Protein AF-A0AAW4BGB1-F1 (afdb_monomer)

Foldseek 3Di:
DDPLVVCCVVPNKAWLVVQLVCSCVVVVDDSVVSNVDSVVDDDQKDWQPLDAAPPRITTIGGVVCVLPPRSVVRVLVSCVVRVHLLNQLVVQQVVLPAWAQPLVSQARSPWFCDDPPTAHSVNSLVSCVVRQQWDWDQDPPRGITIHGNNCVVPVVRVVVNNVVVVVQVVVLVVVLVVCLVVQQFDNVFKDASPDPDFADDDRHGARIKHWHPPPVQWDWDPDPPTDIRTHMDGDHTD

Radius of gyration: 23.33 Å; Cα contacts (8 Å, |Δi|>4): 378; chains: 1; bounding box: 67×35×64 Å

Mean predicted aligned error: 5.01 Å

pLDDT: mean 92.91, std 6.26, range [55.84, 97.69]

Secondary structure (DSSP, 8-state):
--HHHHHHHHH-SEEHHHHHHHHHHHH---HHHHHHHHHH--TTEEE--S---GGG--EEEEGGGTTSHHHHHHHHHHHHHTT-HHHHHHHHHHHHTSPEEHHHHHHHT---TT-TTS--HHHHHHHHHHTTSEEEEEETTTEEEEEEGGGTT-THHHHHHHHHHHHHHHHHHHHHHHHHHTTSS-TTT-EETTSSS--EETTEE-SEEEEE--BTTBEEPPSSS--EE-EEEEE---

Structure (mmCIF, N/CA/C/O backbone):
data_AF-A0AAW4BGB1-F1
#
_entry.id   AF-A0AAW4BGB1-F1
#
loop_
_atom_site.group_PDB
_atom_site.id
_atom_site.type_symbol
_atom_site.label_atom_id
_atom_site.label_alt_id
_atom_site.label_comp_id
_atom_site.label_asym_id
_atom_site.label_entity_id
_atom_site.label_seq_id
_atom_site.pdbx_PDB_ins_code
_atom_site.Cartn_x
_atom_site.Cartn_y
_atom_site.Cartn_z
_atom_site.occupancy
_atom_site.B_iso_or_equiv
_atom_site.auth_seq_id
_atom_site.auth_comp_id
_atom_site.auth_asym_id
_atom_site.auth_atom_id
_atom_site.pdbx_PDB_model_num
ATOM 1 N N . MET A 1 1 ? -26.673 -1.156 28.514 1.00 67.25 1 MET A N 1
ATOM 2 C CA . MET A 1 1 ? -25.916 -0.690 27.329 1.00 67.25 1 MET A CA 1
ATOM 3 C C . MET A 1 1 ? -24.905 0.369 27.761 1.00 67.25 1 MET A C 1
ATOM 5 O O . MET A 1 1 ? -25.318 1.386 28.311 1.00 67.25 1 MET A O 1
ATOM 9 N N . ASN A 1 2 ? -23.604 0.111 27.590 1.00 89.06 2 ASN A N 1
ATOM 10 C CA . ASN A 1 2 ? -22.519 1.032 27.978 1.00 89.06 2 ASN A CA 1
ATOM 11 C C . ASN A 1 2 ? -22.449 2.240 27.008 1.00 89.06 2 ASN A C 1
ATOM 13 O O . ASN A 1 2 ? -22.834 2.116 25.847 1.00 89.06 2 ASN A O 1
ATOM 17 N N . ASN A 1 3 ? -21.934 3.391 27.451 1.00 92.50 3 ASN A N 1
ATOM 18 C CA . ASN A 1 3 ? -21.731 4.603 26.643 1.00 92.50 3 ASN A CA 1
ATOM 19 C C . ASN A 1 3 ? -20.879 4.350 25.388 1.00 92.50 3 ASN A C 1
ATOM 21 O O . ASN A 1 3 ? -21.180 4.888 24.326 1.00 92.50 3 ASN A O 1
ATOM 25 N N . VAL A 1 4 ? -19.862 3.487 25.493 1.00 94.06 4 VAL A N 1
ATOM 26 C CA . VAL A 1 4 ? -19.039 3.048 24.350 1.00 94.06 4 VAL A CA 1
ATOM 27 C C . VAL A 1 4 ? -19.891 2.354 23.287 1.00 94.06 4 VAL A C 1
ATOM 29 O O . VAL A 1 4 ? -19.811 2.684 22.107 1.00 94.06 4 VAL A O 1
ATOM 32 N N . GLU A 1 5 ? -20.739 1.418 23.712 1.00 94.94 5 GLU A N 1
ATOM 33 C CA . GLU A 1 5 ? -21.606 0.664 22.808 1.00 94.94 5 GLU A CA 1
ATOM 34 C C . GLU A 1 5 ? -22.649 1.574 22.146 1.00 94.94 5 GLU A C 1
ATOM 36 O O . GLU A 1 5 ? -22.910 1.428 20.956 1.00 94.94 5 GLU A O 1
ATOM 41 N N . LYS A 1 6 ? -23.199 2.549 22.889 1.00 94.38 6 LYS A N 1
ATOM 42 C CA . LYS A 1 6 ? -24.118 3.567 22.350 1.0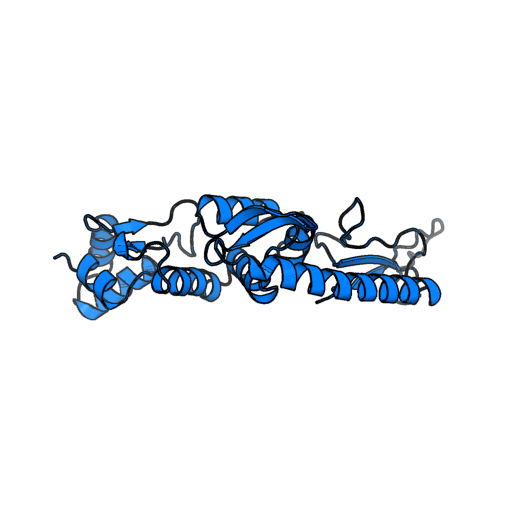0 94.38 6 LYS A CA 1
ATOM 43 C C . LYS A 1 6 ? -23.489 4.325 21.180 1.00 94.38 6 LYS A C 1
ATOM 45 O O . LYS A 1 6 ? -24.074 4.356 20.105 1.00 94.38 6 LYS A O 1
ATOM 50 N N . ILE A 1 7 ? -22.288 4.878 21.368 1.00 95.44 7 ILE A N 1
ATOM 51 C CA . ILE A 1 7 ? -21.611 5.651 20.314 1.00 95.44 7 ILE A CA 1
ATOM 52 C C . ILE A 1 7 ? -21.277 4.773 19.108 1.00 95.44 7 ILE A C 1
ATOM 54 O O . ILE A 1 7 ? -21.521 5.183 17.980 1.00 95.44 7 ILE A O 1
ATOM 58 N N . LEU A 1 8 ? -20.757 3.560 19.318 1.00 95.62 8 LEU A N 1
ATOM 59 C CA . LEU A 1 8 ? -20.437 2.673 18.195 1.00 95.62 8 LEU A CA 1
ATOM 60 C C . LEU A 1 8 ? -21.688 2.238 17.418 1.00 95.62 8 LEU A C 1
ATOM 62 O O . LEU A 1 8 ? -21.631 2.123 16.200 1.00 95.62 8 LEU A O 1
ATOM 66 N N . ARG A 1 9 ? -22.831 2.031 18.087 1.00 94.88 9 ARG A N 1
ATOM 67 C CA . ARG A 1 9 ? -24.096 1.706 17.405 1.00 94.88 9 ARG A CA 1
ATOM 68 C C . ARG A 1 9 ? -24.644 2.872 16.584 1.00 94.88 9 ARG A C 1
ATOM 70 O O . ARG A 1 9 ? -25.244 2.614 15.548 1.00 94.88 9 ARG A O 1
ATOM 77 N N . GLU A 1 10 ? -24.474 4.103 17.055 1.00 94.31 10 GLU A N 1
ATOM 78 C CA . GLU A 1 10 ? -25.011 5.301 16.401 1.00 94.31 10 GLU A CA 1
ATOM 79 C C . GLU A 1 10 ? -24.097 5.848 15.300 1.00 94.31 10 GLU A C 1
ATOM 81 O O . GLU A 1 10 ? -24.577 6.263 14.251 1.00 94.31 10 GLU A O 1
ATOM 86 N N . ASN A 1 11 ? -22.782 5.865 15.529 1.00 94.44 11 ASN A N 1
ATOM 87 C CA . ASN A 1 11 ? -21.819 6.496 14.625 1.00 94.44 11 ASN A CA 1
ATOM 88 C C . ASN A 1 11 ? -20.958 5.500 13.835 1.00 94.44 11 ASN A C 1
ATOM 90 O O . ASN A 1 11 ? -20.191 5.927 12.973 1.00 94.44 11 ASN A O 1
ATOM 94 N N . GLY A 1 12 ? -21.043 4.207 14.147 1.00 95.75 12 GLY A N 1
ATOM 95 C CA . GLY A 1 12 ? -20.283 3.156 13.483 1.00 95.75 12 GLY A CA 1
ATOM 96 C C . GLY A 1 12 ? -18.806 3.061 13.901 1.00 95.75 12 GLY A C 1
ATOM 97 O O . GLY A 1 12 ? -18.371 3.677 14.886 1.00 95.75 12 GLY A O 1
ATOM 98 N N . PRO A 1 13 ? -18.027 2.253 13.158 1.00 97.38 13 PRO A N 1
ATOM 99 C CA . PRO A 1 13 ? -16.597 2.061 13.382 1.00 97.38 13 PRO A CA 1
ATOM 100 C C . PRO A 1 13 ? -15.797 3.366 13.310 1.00 97.38 13 PRO A C 1
ATOM 102 O O . PRO A 1 13 ? -16.116 4.262 12.533 1.00 97.38 13 PRO A O 1
ATOM 105 N N . CYS A 1 14 ? -14.743 3.486 14.116 1.00 96.94 14 CYS A N 1
ATOM 106 C CA . CYS A 1 14 ? -13.882 4.673 14.136 1.00 96.94 14 CYS A CA 1
ATOM 107 C C . CYS A 1 14 ? -12.548 4.405 14.847 1.00 96.94 14 CYS A C 1
ATOM 109 O O . CYS A 1 14 ? -12.325 3.335 15.421 1.00 96.94 14 CYS A O 1
ATOM 111 N N . LEU A 1 15 ? -11.644 5.389 14.847 1.00 96.56 15 LEU A N 1
ATOM 112 C CA . LEU A 1 15 ? -10.445 5.328 15.676 1.00 96.56 15 LEU A CA 1
ATOM 113 C C . LEU A 1 15 ? -10.784 5.532 17.156 1.00 96.56 15 LEU A C 1
ATOM 115 O O . LEU A 1 15 ? -11.652 6.318 17.538 1.00 96.56 15 LEU A O 1
ATOM 119 N N . SER A 1 16 ? -10.007 4.888 18.022 1.00 95.50 16 SER A N 1
ATOM 120 C CA . SER A 1 16 ? -10.107 5.023 19.475 1.00 95.50 16 SER A CA 1
ATOM 121 C C . SER A 1 16 ? -9.965 6.472 19.949 1.00 95.50 16 SER A C 1
ATOM 123 O O . SER A 1 16 ? -10.539 6.849 20.968 1.00 95.50 16 SER A O 1
ATOM 125 N N . SER A 1 17 ? -9.188 7.291 19.234 1.00 94.44 17 SER A N 1
ATOM 126 C CA . SER A 1 17 ? -9.057 8.729 19.486 1.00 94.44 17 SER A CA 1
ATOM 127 C C . SER A 1 17 ? -10.372 9.472 19.292 1.00 94.44 17 SER A C 1
ATOM 129 O O . SER A 1 17 ? -10.701 10.321 20.116 1.00 94.44 17 SER A O 1
ATOM 131 N N . ASP A 1 18 ? -11.133 9.137 18.255 1.00 95.50 18 ASP A N 1
ATOM 132 C CA . ASP A 1 18 ? -12.381 9.829 17.932 1.00 95.50 18 ASP A CA 1
ATOM 133 C C . ASP A 1 18 ? -13.528 9.316 18.792 1.00 95.50 18 ASP A C 1
ATOM 135 O O . ASP A 1 18 ? -14.334 10.108 19.271 1.00 95.50 18 ASP A O 1
ATOM 139 N N . LEU A 1 19 ? -13.523 8.025 19.130 1.00 95.94 19 LEU A N 1
ATOM 140 C CA . LEU A 1 19 ? -14.418 7.477 20.147 1.00 95.94 19 LEU A CA 1
ATOM 141 C C . LEU A 1 19 ? -14.235 8.178 21.505 1.00 95.94 19 LEU A C 1
ATOM 143 O O . LEU A 1 19 ? -15.218 8.512 22.161 1.00 95.94 19 LEU A O 1
ATOM 147 N N . ASN A 1 20 ? -12.989 8.454 21.913 1.00 95.81 20 ASN A N 1
ATOM 148 C CA . ASN A 1 20 ? -12.716 9.218 23.134 1.00 95.81 20 ASN A CA 1
ATOM 149 C C . ASN A 1 20 ? -13.285 10.642 23.063 1.00 95.81 20 ASN A C 1
ATOM 151 O O . ASN A 1 20 ? -13.903 11.077 24.031 1.00 95.81 20 ASN A O 1
ATOM 155 N N . LYS A 1 21 ? -13.091 11.357 21.944 1.00 95.56 21 LYS A N 1
ATOM 156 C CA . LYS A 1 21 ? -13.638 12.714 21.755 1.00 95.56 21 LYS A CA 1
ATOM 157 C C . LYS A 1 21 ? -15.164 12.707 21.850 1.00 95.56 21 LYS A C 1
ATOM 159 O O . LYS A 1 21 ? -15.720 13.417 22.681 1.00 95.56 21 LYS A O 1
ATOM 164 N N . ARG A 1 22 ? -15.820 11.800 21.118 1.00 96.50 22 ARG A N 1
ATOM 165 C CA . ARG A 1 22 ? -17.285 11.652 21.115 1.00 96.50 22 ARG A CA 1
ATOM 166 C C . ARG A 1 22 ? -17.845 11.320 22.501 1.00 96.50 22 ARG A C 1
ATOM 168 O O . ARG A 1 22 ? -18.918 11.795 22.855 1.00 96.50 22 ARG A O 1
ATOM 175 N N . LEU A 1 23 ? -17.133 10.528 23.310 1.00 95.81 23 LEU A N 1
ATOM 176 C CA . LEU A 1 23 ? -17.536 10.245 24.694 1.00 95.81 23 LEU A CA 1
ATOM 177 C C . LEU A 1 23 ? -17.505 11.495 25.581 1.00 95.81 23 LEU A C 1
ATOM 179 O O . LEU A 1 23 ? -18.424 11.695 26.374 1.00 95.81 23 LEU A O 1
ATOM 183 N N . VAL A 1 24 ? -16.456 12.312 25.459 1.00 97.00 24 VAL A N 1
ATOM 184 C CA . VAL A 1 24 ? -16.316 13.567 26.212 1.00 97.00 24 VAL A CA 1
ATOM 185 C C . VAL A 1 24 ? -17.402 14.555 25.790 1.00 97.00 24 VAL A C 1
ATOM 187 O O . VAL A 1 24 ? -18.107 15.077 26.646 1.00 97.00 24 VAL A O 1
ATOM 190 N N . GLU A 1 25 ? -17.585 14.749 24.485 1.00 96.12 25 GLU A N 1
ATOM 191 C CA . GLU A 1 25 ? -18.562 15.686 23.918 1.00 96.12 25 GLU A CA 1
ATOM 192 C C . GLU A 1 25 ? -20.005 15.298 24.261 1.00 96.12 25 GLU A C 1
ATOM 194 O O . GLU A 1 25 ? -20.793 16.147 24.667 1.00 96.12 25 GLU A O 1
ATOM 199 N N . LYS A 1 26 ? -20.355 14.010 24.146 1.00 95.38 26 LYS A N 1
ATOM 200 C CA . LYS A 1 26 ? -21.740 13.552 24.317 1.00 95.38 26 LYS A CA 1
ATOM 201 C C . LYS A 1 26 ? -22.156 13.359 25.775 1.00 95.38 26 LYS A C 1
ATOM 203 O O . LYS A 1 26 ? -23.325 13.540 26.102 1.00 95.38 26 LYS A O 1
ATOM 208 N N . PHE A 1 27 ? -21.236 12.939 26.644 1.00 93.75 27 PHE A N 1
ATOM 209 C CA . PHE A 1 27 ? -21.555 12.587 28.035 1.00 93.75 27 PHE A CA 1
ATOM 210 C C . PHE A 1 27 ? -20.910 13.512 29.073 1.00 93.75 27 PHE A C 1
ATOM 212 O O . PHE A 1 27 ? -21.085 13.275 30.267 1.00 93.75 27 PHE A O 1
ATOM 219 N N . GLY A 1 28 ? -20.141 14.524 28.655 1.00 93.38 28 GLY A N 1
ATOM 220 C CA . GLY A 1 28 ? -19.501 15.489 29.557 1.00 93.38 28 GLY A CA 1
ATOM 221 C C . GLY A 1 28 ? -18.476 14.873 30.516 1.00 93.38 28 GLY A C 1
ATOM 222 O O . GLY A 1 28 ? -18.171 15.450 31.556 1.00 93.38 28 GLY A O 1
ATOM 223 N N . ILE A 1 29 ? -17.964 13.674 30.216 1.00 94.75 29 ILE A N 1
ATOM 224 C CA . ILE A 1 29 ? -17.013 12.973 31.087 1.00 94.75 29 ILE A CA 1
ATOM 225 C C . ILE A 1 29 ? -15.579 13.456 30.862 1.00 94.75 29 ILE A C 1
ATOM 227 O O . ILE A 1 29 ? -15.222 13.907 29.778 1.00 94.75 29 ILE A O 1
ATOM 231 N N . SER A 1 30 ? -14.716 13.287 31.869 1.00 96.19 30 SER A N 1
ATOM 232 C CA . SER A 1 30 ? -13.301 13.643 31.718 1.00 96.19 30 SER A CA 1
ATOM 233 C C . SER A 1 30 ? -12.608 12.810 30.619 1.00 96.19 30 SER A C 1
ATOM 235 O O . SER A 1 30 ? -12.921 11.621 30.455 1.00 96.19 30 SER A O 1
ATOM 237 N N . PRO A 1 31 ? -11.592 13.358 29.921 1.00 94.88 31 PRO A N 1
ATOM 238 C CA . PRO A 1 31 ? -10.808 12.603 28.940 1.00 94.88 31 PRO A CA 1
ATOM 239 C C . PRO A 1 31 ? -10.156 11.334 29.511 1.00 94.88 31 PRO A C 1
ATOM 241 O O . PRO A 1 31 ? -10.044 10.323 28.817 1.00 94.88 31 PRO A O 1
ATOM 244 N N . ALA A 1 32 ? -9.742 11.354 30.783 1.00 95.50 32 ALA A N 1
ATOM 245 C CA . ALA A 1 32 ? -9.181 10.186 31.461 1.00 95.50 32 ALA A CA 1
ATOM 246 C C . ALA A 1 32 ? -10.239 9.087 31.660 1.00 95.50 32 ALA A C 1
ATOM 248 O O . ALA A 1 32 ? -9.977 7.910 31.395 1.00 95.50 32 ALA A O 1
ATOM 249 N N . THR A 1 33 ? -11.455 9.474 32.055 1.00 95.19 33 THR A N 1
ATOM 250 C CA . THR A 1 33 ? -12.595 8.559 32.183 1.00 95.19 33 THR A CA 1
ATOM 251 C C . THR A 1 33 ? -12.971 7.961 30.829 1.00 95.19 33 THR A C 1
ATOM 253 O O . THR A 1 33 ? -13.140 6.745 30.740 1.00 95.19 33 THR A O 1
ATOM 256 N N . ALA A 1 34 ? -13.029 8.775 29.768 1.00 95.12 34 ALA A N 1
ATOM 257 C CA . ALA A 1 34 ? -13.318 8.311 28.410 1.00 95.12 34 ALA A CA 1
ATOM 258 C C . ALA A 1 34 ? -12.299 7.261 27.941 1.00 95.12 34 ALA A C 1
ATOM 260 O O . ALA A 1 34 ? -12.681 6.148 27.577 1.00 95.12 34 ALA A O 1
ATOM 261 N N . ARG A 1 35 ? -10.996 7.548 28.081 1.00 94.19 35 ARG A N 1
ATOM 262 C CA . ARG A 1 35 ? -9.919 6.595 27.753 1.00 94.19 35 ARG A CA 1
ATOM 263 C C . ARG A 1 35 ? -10.052 5.286 28.526 1.00 94.19 35 ARG A C 1
ATOM 265 O O . ARG A 1 35 ? -9.890 4.212 27.947 1.00 94.19 35 ARG A O 1
ATOM 272 N N . LYS A 1 36 ? -10.376 5.356 29.822 1.00 95.75 36 LYS A N 1
ATOM 273 C CA . LYS A 1 36 ? -10.589 4.171 30.667 1.00 95.75 36 LYS A CA 1
ATOM 274 C C . LYS A 1 36 ? -11.790 3.347 30.195 1.00 95.75 36 LYS A C 1
ATOM 276 O O . LYS A 1 36 ? -11.707 2.121 30.188 1.00 95.75 36 LYS A O 1
ATOM 281 N N . GLN A 1 37 ? -12.876 3.994 29.768 1.00 94.62 37 GLN A N 1
ATOM 282 C CA . GLN A 1 37 ? -14.040 3.309 29.199 1.00 94.62 37 GLN A CA 1
ATOM 283 C C . GLN A 1 37 ? -13.715 2.639 27.859 1.00 94.62 37 GLN A C 1
ATOM 285 O O . GLN A 1 37 ? -14.007 1.457 27.707 1.00 94.62 37 GLN A O 1
ATOM 290 N N . VAL A 1 38 ? -13.049 3.330 26.927 1.00 94.44 38 VAL A N 1
ATOM 291 C CA . VAL A 1 38 ? -12.629 2.746 25.634 1.00 94.44 38 VAL A CA 1
ATOM 292 C C . VAL A 1 38 ? -11.639 1.595 25.825 1.00 94.44 38 VAL A C 1
ATOM 294 O O . VAL A 1 38 ? -11.704 0.593 25.112 1.00 94.44 38 VAL A O 1
ATOM 297 N N . SER A 1 39 ? -10.744 1.702 26.811 1.00 92.88 39 SER A N 1
ATOM 298 C CA . SER A 1 39 ? -9.801 0.637 27.175 1.00 92.88 39 SER A CA 1
ATOM 299 C C . SER A 1 39 ? -10.510 -0.612 27.718 1.00 92.88 39 SER A C 1
ATOM 301 O O . SER A 1 39 ? -10.161 -1.728 27.330 1.00 92.88 39 SER A O 1
ATOM 303 N N . ARG A 1 40 ? -11.556 -0.440 28.537 1.00 92.50 40 ARG A N 1
ATOM 304 C CA . ARG A 1 40 ? -12.400 -1.546 29.025 1.00 92.50 40 ARG A CA 1
ATOM 305 C C . ARG A 1 40 ? -13.297 -2.139 27.934 1.00 92.50 40 ARG A C 1
ATOM 307 O O . ARG A 1 40 ? -13.487 -3.347 27.908 1.00 92.50 40 ARG A O 1
ATOM 314 N N . GLY A 1 41 ? -13.809 -1.305 27.030 1.00 92.44 41 GLY A N 1
ATOM 315 C CA . GLY A 1 41 ? -14.649 -1.725 25.909 1.00 92.44 41 GLY A CA 1
ATOM 316 C C . GLY A 1 41 ? -16.075 -2.139 26.285 1.00 92.44 41 GLY A C 1
ATOM 317 O O . GLY A 1 41 ? -16.614 -1.743 27.323 1.00 92.44 41 GLY A O 1
ATOM 318 N N . CYS A 1 42 ? -16.698 -2.919 25.400 1.00 92.62 42 CYS A N 1
ATOM 319 C CA . CYS A 1 42 ? -17.975 -3.605 25.612 1.00 92.62 42 CYS A CA 1
ATOM 320 C C . CYS A 1 42 ? -17.936 -5.011 24.962 1.00 92.62 42 CYS A C 1
ATOM 322 O O . CYS A 1 42 ? -17.014 -5.265 24.185 1.00 92.62 42 CYS A O 1
ATOM 324 N N . PRO A 1 43 ? -18.887 -5.920 25.277 1.00 89.88 43 PRO A N 1
ATOM 325 C CA . PRO A 1 43 ? -18.803 -7.345 24.919 1.00 89.88 43 PRO A CA 1
ATOM 326 C C . PRO A 1 43 ? -18.551 -7.657 23.435 1.00 89.88 43 PRO A C 1
ATOM 328 O O . PRO A 1 43 ? -17.803 -8.580 23.141 1.00 89.88 43 PRO A O 1
ATOM 331 N N . ASP A 1 44 ? -19.093 -6.855 22.513 1.00 93.62 44 ASP A N 1
ATOM 332 C CA . ASP A 1 44 ? -18.952 -7.063 21.060 1.00 93.62 44 ASP A CA 1
ATOM 333 C C . ASP A 1 44 ? -17.986 -6.079 20.386 1.00 93.62 44 ASP A C 1
ATOM 335 O O . ASP A 1 44 ? -17.964 -5.959 19.159 1.00 93.62 44 ASP A O 1
ATOM 339 N N . MET A 1 45 ? -17.210 -5.328 21.167 1.00 95.88 45 MET A N 1
ATOM 340 C CA . MET A 1 45 ? -16.248 -4.374 20.629 1.00 95.88 45 MET A CA 1
ATOM 341 C C . MET A 1 45 ? -14.941 -5.074 20.266 1.00 95.88 45 MET A C 1
ATOM 343 O O . MET A 1 45 ? -14.223 -5.580 21.129 1.00 95.88 45 MET A O 1
ATOM 347 N N . HIS A 1 46 ? -14.573 -4.993 18.995 1.00 96.12 46 HIS A N 1
ATOM 348 C CA . HIS A 1 46 ? -13.301 -5.472 18.481 1.00 96.12 46 HIS A CA 1
ATOM 349 C C . HIS A 1 46 ? -12.362 -4.312 18.156 1.00 96.12 46 HIS A C 1
ATOM 351 O O . HIS A 1 46 ? -12.777 -3.182 17.892 1.00 96.12 46 HIS A O 1
ATOM 357 N N . ARG A 1 47 ? -11.062 -4.611 18.178 1.00 95.44 47 ARG A N 1
ATOM 358 C CA . ARG A 1 47 ? -9.994 -3.695 17.775 1.00 95.44 47 ARG A CA 1
ATOM 359 C C . ARG A 1 47 ? -9.219 -4.328 16.634 1.00 95.44 47 ARG A C 1
ATOM 361 O O . ARG A 1 47 ? -8.899 -5.514 16.698 1.00 95.44 47 ARG A O 1
ATOM 368 N N . LEU A 1 48 ? -8.899 -3.543 15.613 1.00 94.69 48 LEU A N 1
ATOM 369 C CA . LEU A 1 48 ? -7.999 -3.987 14.560 1.00 94.69 48 LEU A CA 1
ATOM 370 C C . LEU A 1 48 ? -6.583 -4.105 15.137 1.00 94.69 48 LEU A C 1
ATOM 372 O O . LEU A 1 48 ? -6.001 -3.124 15.607 1.00 94.69 48 LEU A O 1
ATOM 376 N N . ASN A 1 49 ? -6.051 -5.322 15.125 1.00 89.62 49 ASN A N 1
ATOM 377 C CA . ASN A 1 49 ? -4.681 -5.626 15.527 1.00 89.62 49 ASN A CA 1
ATOM 378 C C . ASN A 1 49 ? -3.796 -5.718 14.280 1.00 89.62 49 ASN A C 1
ATOM 380 O O . ASN A 1 49 ? -4.310 -5.978 13.205 1.00 89.62 49 ASN A O 1
ATOM 384 N N . GLY A 1 50 ? -2.485 -5.501 14.411 1.00 85.56 50 GLY A N 1
ATOM 385 C CA . GLY A 1 50 ? -1.526 -5.605 13.296 1.00 85.56 50 GLY A CA 1
ATOM 386 C C . GLY A 1 50 ? -1.153 -4.275 12.633 1.00 85.56 50 GLY A C 1
ATOM 387 O O . GLY A 1 50 ? -0.049 -4.149 12.111 1.00 85.56 50 GLY A O 1
ATOM 388 N N . ILE A 1 51 ? -2.000 -3.245 12.739 1.00 89.12 51 ILE A N 1
ATOM 389 C CA . ILE A 1 51 ? -1.683 -1.885 12.282 1.00 89.12 51 ILE A CA 1
ATOM 390 C C . ILE A 1 51 ? -1.927 -0.874 13.407 1.00 89.12 51 ILE A C 1
ATOM 392 O O . ILE A 1 51 ? -2.927 -0.932 14.123 1.00 89.12 51 ILE A O 1
ATOM 396 N N . ASN A 1 52 ? -0.980 0.051 13.572 1.00 85.19 52 ASN A N 1
ATOM 397 C CA . ASN A 1 52 ? -1.092 1.180 14.489 1.00 85.19 52 ASN A CA 1
ATOM 398 C C . ASN A 1 52 ? -1.364 2.454 13.695 1.00 85.19 52 ASN A C 1
ATOM 400 O O . ASN A 1 52 ? -0.686 2.722 12.704 1.00 85.19 52 ASN A O 1
ATOM 404 N N . PHE A 1 53 ? -2.318 3.246 14.171 1.00 90.31 53 PHE A N 1
ATOM 405 C CA . PHE A 1 53 ? -2.546 4.598 13.678 1.00 90.31 53 PHE A CA 1
ATOM 406 C C . PHE A 1 53 ? -1.728 5.605 14.495 1.00 90.31 53 PHE A C 1
ATOM 408 O O . PHE A 1 53 ? -1.108 5.266 15.511 1.00 90.31 53 PHE A O 1
ATOM 415 N N . VAL A 1 54 ? -1.734 6.863 14.052 1.00 86.19 54 VAL A N 1
ATOM 416 C CA . VAL A 1 54 ? -1.054 7.981 14.719 1.00 86.19 54 VAL A CA 1
ATOM 417 C C . VAL A 1 54 ? -1.408 8.014 16.213 1.00 86.19 54 VAL A C 1
ATOM 419 O O . VAL A 1 54 ? -2.553 7.785 16.605 1.00 86.19 54 VAL A O 1
ATOM 422 N N . ARG A 1 55 ? -0.404 8.275 17.065 1.00 86.88 55 ARG A N 1
ATOM 423 C CA . ARG A 1 55 ? -0.524 8.251 18.540 1.00 86.88 55 ARG A CA 1
ATOM 424 C C . ARG A 1 55 ? -1.019 6.903 19.097 1.00 86.88 55 ARG A C 1
ATOM 426 O O . ARG A 1 55 ? -1.705 6.873 20.116 1.00 86.88 55 ARG A O 1
ATOM 433 N N . ASN A 1 56 ? -0.666 5.794 18.440 1.00 86.44 56 ASN A N 1
ATOM 434 C CA . ASN A 1 56 ? -1.063 4.428 18.807 1.00 86.44 56 ASN A CA 1
ATOM 435 C C . ASN A 1 56 ? -2.585 4.228 18.897 1.00 86.44 56 ASN A C 1
ATOM 437 O O . ASN A 1 56 ? -3.058 3.348 19.623 1.00 86.44 56 ASN A O 1
ATOM 441 N N . ALA A 1 57 ? -3.359 5.031 18.160 1.00 92.75 57 ALA A N 1
ATOM 442 C CA . ALA A 1 57 ? -4.791 4.819 18.054 1.00 92.75 57 ALA A CA 1
ATOM 443 C C . ALA A 1 57 ? -5.080 3.457 17.402 1.00 92.75 57 ALA A C 1
ATOM 445 O O . ALA A 1 57 ? -4.317 2.953 16.569 1.00 92.75 57 ALA A O 1
ATOM 446 N N . LYS A 1 58 ? -6.193 2.851 17.811 1.00 94.69 58 LYS A N 1
ATOM 447 C CA . LYS A 1 58 ? -6.687 1.582 17.274 1.00 94.69 58 LYS A CA 1
ATOM 448 C C . LYS A 1 58 ? -7.978 1.829 16.523 1.00 94.69 58 LYS A C 1
ATOM 450 O O . LYS A 1 58 ? -8.799 2.613 16.987 1.00 94.69 58 LYS A O 1
ATOM 455 N N . PHE A 1 59 ? -8.173 1.139 15.409 1.00 96.69 59 PHE A N 1
ATOM 456 C CA . PHE A 1 59 ? -9.475 1.102 14.75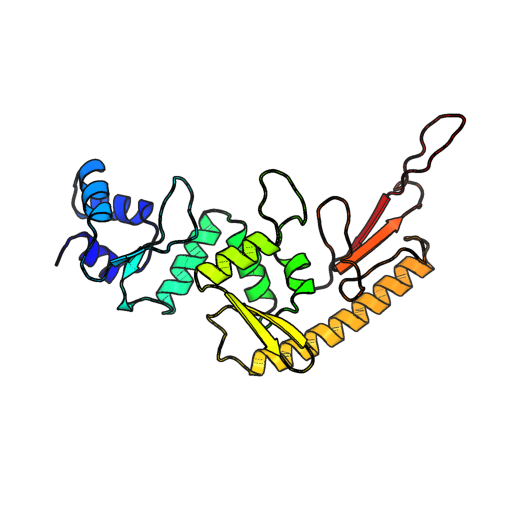7 1.00 96.69 59 PHE A CA 1
ATOM 457 C C . PHE A 1 59 ? -10.403 0.172 15.542 1.00 96.69 59 PHE A C 1
ATOM 459 O O . PHE A 1 59 ? -10.018 -0.955 15.861 1.00 96.69 59 PHE A O 1
ATOM 466 N N . ILE A 1 60 ? -11.585 0.657 15.906 1.00 96.75 60 ILE A N 1
ATOM 467 C CA . ILE A 1 60 ? -12.544 -0.014 16.785 1.00 96.75 60 ILE A CA 1
ATOM 468 C C . ILE A 1 60 ? -13.876 -0.158 16.051 1.00 96.75 60 ILE A C 1
ATOM 470 O O . ILE A 1 60 ? -14.319 0.766 15.373 1.00 96.75 60 ILE A O 1
ATOM 474 N N . TYR A 1 61 ? -14.519 -1.312 16.203 1.00 97.12 61 TYR A N 1
ATOM 475 C CA . TYR A 1 61 ? -15.792 -1.639 15.562 1.00 97.12 61 TYR A CA 1
ATOM 476 C C . TYR A 1 61 ? -16.598 -2.618 16.421 1.00 97.12 61 TYR A C 1
ATOM 478 O O . TYR A 1 61 ? -16.035 -3.293 17.285 1.00 97.12 61 TYR A O 1
ATOM 486 N N . LEU A 1 62 ? -17.910 -2.714 16.192 1.00 97.19 62 LEU A N 1
ATOM 487 C CA . LEU A 1 62 ? -18.708 -3.804 16.754 1.00 97.19 62 LEU A CA 1
ATOM 488 C C . LEU A 1 62 ? -18.624 -5.026 15.843 1.00 97.19 62 LEU A C 1
ATOM 490 O O . LEU A 1 62 ? -18.550 -4.887 14.624 1.00 97.19 62 LEU A O 1
ATOM 494 N N . LYS A 1 63 ? -18.706 -6.227 16.418 1.00 96.38 63 LYS A N 1
ATOM 495 C CA . LYS A 1 63 ? -18.674 -7.495 15.672 1.00 96.38 63 LYS A CA 1
ATOM 496 C C . LYS A 1 63 ? -19.637 -7.511 14.478 1.00 96.38 63 LYS A C 1
ATOM 498 O O . LYS A 1 63 ? -19.259 -7.962 13.403 1.00 96.38 63 LYS A O 1
ATOM 503 N N . LYS A 1 64 ? -20.846 -6.966 14.656 1.00 95.69 64 LYS A N 1
ATOM 504 C CA . LYS A 1 64 ? -21.879 -6.860 13.610 1.00 95.69 64 LYS A CA 1
ATOM 505 C C . LYS A 1 64 ? -21.475 -6.005 12.401 1.00 95.69 64 LYS A C 1
ATOM 507 O O . LYS A 1 64 ? -22.028 -6.193 11.327 1.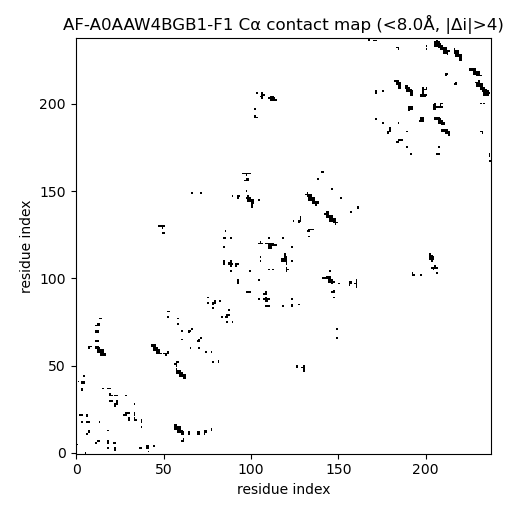00 95.69 64 LYS A O 1
ATOM 512 N N . ASP A 1 65 ? -20.544 -5.068 12.579 1.00 96.44 65 ASP A N 1
ATOM 513 C CA . ASP A 1 65 ? -20.141 -4.137 11.527 1.00 96.44 65 ASP A CA 1
ATOM 514 C C . ASP A 1 65 ? -18.980 -4.701 10.703 1.00 96.44 65 ASP A C 1
ATOM 516 O O . ASP A 1 65 ? -18.676 -4.157 9.646 1.00 96.44 65 ASP A O 1
ATOM 520 N N . TYR A 1 66 ? -18.311 -5.765 11.163 1.00 95.75 66 TYR A N 1
ATOM 521 C CA . TYR A 1 66 ? -17.116 -6.303 10.515 1.00 95.75 66 TYR A CA 1
ATOM 522 C C . TYR A 1 66 ? -17.365 -6.610 9.031 1.00 95.75 66 TYR A C 1
ATOM 524 O O . TYR A 1 66 ? -18.297 -7.333 8.692 1.00 95.75 66 TYR A O 1
ATOM 532 N N . ARG A 1 67 ? -16.524 -6.041 8.155 1.00 94.56 67 ARG A N 1
ATOM 533 C CA . ARG A 1 67 ? -16.620 -6.135 6.683 1.00 94.56 67 ARG A CA 1
ATOM 534 C C . ARG A 1 67 ? -17.930 -5.631 6.060 1.00 94.56 67 ARG A C 1
ATOM 536 O O . ARG A 1 67 ? -18.149 -5.834 4.869 1.00 94.56 67 ARG A O 1
ATOM 543 N N . SER A 1 68 ? -18.779 -4.943 6.818 1.00 95.31 68 SER A N 1
ATOM 544 C CA . SER A 1 68 ? -19.898 -4.191 6.247 1.00 95.31 68 SER A CA 1
ATOM 545 C C . SER A 1 68 ? -19.390 -2.982 5.442 1.00 95.31 68 SER A C 1
ATOM 547 O O . SER A 1 68 ? -18.265 -2.521 5.671 1.00 95.31 68 SER A O 1
ATOM 549 N N . PRO A 1 69 ? -20.218 -2.384 4.568 1.00 94.50 69 PRO A N 1
ATOM 550 C CA . PRO A 1 69 ? -19.861 -1.139 3.884 1.00 94.50 69 PRO A CA 1
ATOM 551 C C . PRO A 1 69 ? -19.436 -0.014 4.845 1.00 94.50 69 PRO A C 1
ATOM 553 O O . PRO A 1 69 ? -18.503 0.733 4.561 1.00 94.50 69 PRO A O 1
ATOM 556 N N . PHE A 1 70 ? -20.055 0.076 6.029 1.00 94.75 70 PHE A N 1
ATOM 557 C CA . PHE A 1 70 ? -19.683 1.057 7.055 1.00 94.75 70 PHE A CA 1
ATOM 558 C C . PHE A 1 70 ? -18.284 0.812 7.623 1.00 94.75 70 PHE A C 1
ATOM 560 O O . PHE A 1 70 ? -17.550 1.764 7.886 1.00 94.75 70 PHE A O 1
ATOM 567 N N . TYR A 1 71 ? -17.898 -0.455 7.789 1.00 97.06 71 TYR A N 1
ATOM 568 C CA . TYR A 1 71 ? -16.558 -0.821 8.235 1.00 97.06 71 TYR A CA 1
ATOM 569 C C . TYR A 1 71 ? -15.499 -0.436 7.211 1.00 97.06 71 TYR A C 1
ATOM 571 O O . TYR A 1 71 ? -14.509 0.184 7.595 1.00 97.06 71 TYR A O 1
ATOM 579 N N . TRP A 1 72 ? -15.715 -0.741 5.929 1.00 96.44 72 TRP A N 1
ATOM 580 C CA . TRP A 1 72 ? -14.760 -0.386 4.878 1.00 96.44 72 TRP A CA 1
ATOM 581 C C . TRP A 1 72 ? -14.623 1.122 4.725 1.00 96.44 72 TRP A C 1
ATOM 583 O O . TRP A 1 72 ? -13.505 1.633 4.763 1.00 96.44 72 TRP A O 1
ATOM 593 N N . ASN A 1 73 ? -15.744 1.844 4.671 1.00 96.31 73 ASN A N 1
ATOM 594 C CA . ASN A 1 73 ? -15.737 3.303 4.578 1.00 96.31 73 ASN A CA 1
ATOM 595 C C . ASN A 1 73 ? -14.989 3.948 5.750 1.00 96.31 73 ASN A C 1
ATOM 597 O O . ASN A 1 73 ? -14.121 4.791 5.535 1.00 96.31 73 ASN A O 1
ATOM 601 N N . ALA A 1 74 ? -15.267 3.520 6.984 1.00 97.06 74 ALA A N 1
ATOM 602 C CA . ALA A 1 74 ? -14.598 4.062 8.162 1.00 97.06 74 ALA A CA 1
ATOM 603 C C . ALA A 1 74 ? -13.111 3.679 8.232 1.00 97.06 74 ALA A C 1
ATOM 605 O O . ALA A 1 74 ? -12.281 4.504 8.614 1.00 97.06 74 ALA A O 1
ATOM 606 N N . LEU A 1 75 ? -12.752 2.441 7.874 1.00 96.94 75 LEU A N 1
ATOM 607 C CA . LEU A 1 75 ? -11.365 1.977 7.908 1.00 96.94 75 LEU A CA 1
ATOM 608 C C . LEU A 1 75 ? -10.515 2.689 6.854 1.00 96.94 75 LEU A C 1
ATOM 610 O O . LEU A 1 75 ? -9.413 3.151 7.152 1.00 96.94 75 LEU A O 1
ATOM 614 N N . TYR A 1 76 ? -11.030 2.796 5.632 1.00 96.62 76 TYR A N 1
ATOM 615 C CA . TYR A 1 76 ? -10.352 3.491 4.544 1.00 96.62 76 TYR A CA 1
ATOM 616 C C . TYR A 1 76 ? -10.270 4.990 4.813 1.00 96.62 76 TYR A C 1
ATOM 618 O O . TYR A 1 76 ? -9.191 5.556 4.653 1.00 96.62 76 TYR A O 1
ATOM 626 N N . GLY A 1 77 ? -11.341 5.598 5.336 1.00 96.62 77 GLY A N 1
ATOM 627 C CA . GLY A 1 77 ? -11.322 6.981 5.813 1.00 96.62 77 GLY A CA 1
ATOM 628 C C . GLY A 1 77 ? -10.237 7.210 6.867 1.00 96.62 77 GLY A C 1
ATOM 629 O O . GLY A 1 77 ? -9.430 8.122 6.729 1.00 96.62 77 GLY A O 1
ATOM 630 N N . ALA A 1 78 ? -10.108 6.315 7.852 1.00 96.12 78 ALA A N 1
ATOM 631 C CA . ALA A 1 78 ? -9.060 6.416 8.867 1.00 96.12 78 ALA A CA 1
ATOM 632 C C . ALA A 1 78 ? -7.635 6.322 8.283 1.00 96.12 78 ALA A C 1
ATOM 634 O O . ALA A 1 78 ? -6.728 7.024 8.740 1.00 96.12 78 ALA A O 1
ATOM 635 N N . PHE A 1 79 ? -7.402 5.472 7.275 1.00 95.69 79 PHE A N 1
ATOM 636 C CA . PHE A 1 79 ? -6.108 5.432 6.581 1.00 95.69 79 PHE A CA 1
ATOM 637 C C . PHE A 1 79 ? -5.850 6.6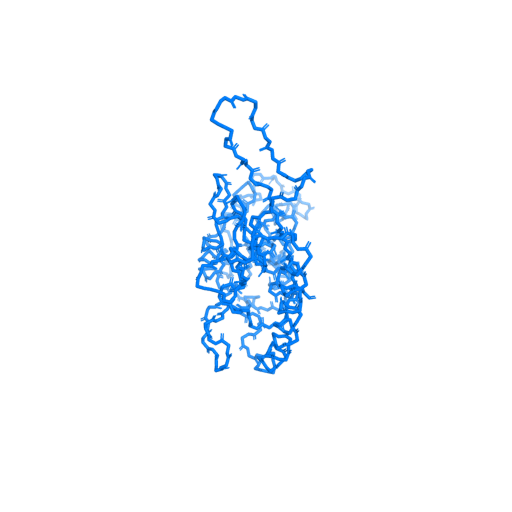98 5.759 1.00 95.69 79 PHE A C 1
ATOM 639 O O . PHE A 1 79 ? -4.721 7.195 5.755 1.00 95.69 79 PHE A O 1
ATOM 646 N N . GLN A 1 80 ? -6.881 7.213 5.089 1.00 95.81 80 GLN A N 1
ATOM 647 C CA . GLN A 1 80 ? -6.814 8.410 4.258 1.00 95.81 80 GLN A CA 1
ATOM 648 C C . GLN A 1 80 ? -6.521 9.661 5.093 1.00 95.81 80 GLN A C 1
ATOM 650 O O . GLN A 1 80 ? -5.575 10.387 4.801 1.00 95.81 80 GLN A O 1
ATOM 655 N N . GLU A 1 81 ? -7.268 9.876 6.177 1.00 93.81 81 GLU A N 1
ATOM 656 C CA . GLU A 1 81 ? -7.104 11.018 7.087 1.00 93.81 81 GLU A CA 1
ATOM 657 C C . GLU A 1 81 ? -5.728 11.043 7.762 1.00 93.81 81 GLU A C 1
ATOM 659 O O . GLU A 1 81 ? -5.196 12.106 8.078 1.00 93.81 81 GLU A O 1
ATOM 664 N N . THR A 1 82 ? -5.127 9.870 7.975 1.00 89.31 82 THR A N 1
ATOM 665 C CA . THR A 1 82 ? -3.786 9.754 8.565 1.00 89.31 82 THR A CA 1
ATOM 666 C C . THR A 1 82 ? -2.656 9.783 7.535 1.00 89.31 82 THR A C 1
ATOM 668 O O . THR A 1 82 ? -1.499 9.613 7.921 1.00 89.31 82 THR A O 1
ATOM 671 N N . ASN A 1 83 ? -2.972 10.004 6.250 1.00 84.62 83 ASN A N 1
ATOM 672 C CA . ASN A 1 83 ? -2.041 9.962 5.118 1.00 84.62 83 ASN A CA 1
ATOM 673 C C . ASN A 1 83 ? -1.111 8.737 5.166 1.00 84.62 83 ASN A C 1
ATOM 675 O O . ASN A 1 83 ? 0.113 8.827 5.052 1.00 84.62 83 ASN A O 1
ATOM 679 N N . SER A 1 84 ? -1.697 7.575 5.450 1.00 91.50 84 SER A N 1
ATOM 680 C CA . SER A 1 84 ? -0.934 6.355 5.659 1.00 91.50 84 SER A CA 1
ATOM 681 C C . SER A 1 84 ? -0.437 5.767 4.338 1.00 91.50 84 SER A C 1
ATOM 683 O O . SER A 1 84 ? -1.175 5.745 3.357 1.00 91.50 84 SER A O 1
ATOM 685 N N . ALA A 1 85 ? 0.754 5.157 4.330 1.00 92.81 85 ALA A N 1
ATOM 686 C CA . ALA A 1 85 ? 1.216 4.342 3.197 1.00 92.81 85 ALA A CA 1
ATOM 687 C C . ALA A 1 85 ? 0.202 3.241 2.816 1.00 92.81 85 ALA A C 1
ATOM 689 O O . ALA A 1 85 ? 0.060 2.891 1.648 1.00 92.81 85 ALA A O 1
ATOM 690 N N . TYR A 1 86 ? -0.569 2.744 3.792 1.00 95.50 86 TYR A N 1
ATOM 691 C CA . TYR A 1 86 ? -1.656 1.796 3.547 1.00 95.50 86 TYR A CA 1
ATOM 692 C C . TYR A 1 86 ? -2.780 2.397 2.696 1.00 95.50 86 TYR A C 1
ATOM 694 O O . TYR A 1 86 ? -3.325 1.697 1.848 1.00 95.50 86 TYR A O 1
ATOM 702 N N . TRP A 1 87 ? -3.121 3.679 2.895 1.00 96.19 87 TRP A N 1
ATOM 703 C CA . TRP A 1 87 ? -4.133 4.351 2.079 1.00 96.19 87 TRP A CA 1
ATOM 704 C C . TRP A 1 87 ? -3.693 4.435 0.627 1.00 96.19 87 TRP A C 1
ATOM 706 O O . TRP A 1 87 ? -4.488 4.114 -0.243 1.00 96.19 87 TRP A O 1
ATOM 716 N N . ILE A 1 88 ? -2.437 4.799 0.365 1.00 95.69 88 ILE A N 1
ATOM 717 C CA . ILE A 1 88 ? -1.925 4.908 -1.006 1.00 95.69 88 ILE A CA 1
ATOM 718 C C . ILE A 1 88 ? -2.025 3.558 -1.732 1.00 95.69 88 ILE A C 1
ATOM 720 O O . ILE A 1 88 ? -2.526 3.495 -2.852 1.00 95.69 88 ILE A O 1
ATOM 724 N N . ALA A 1 89 ? -1.672 2.458 -1.060 1.00 96.81 89 ALA A N 1
ATOM 725 C CA . ALA A 1 89 ? -1.826 1.113 -1.612 1.00 96.81 89 ALA A CA 1
ATOM 726 C C . ALA A 1 89 ? -3.295 0.719 -1.862 1.00 96.81 89 ALA A C 1
ATOM 728 O O . ALA A 1 89 ? -3.617 0.150 -2.906 1.00 96.81 89 ALA A O 1
ATOM 729 N N . ILE A 1 90 ? -4.199 1.033 -0.927 1.00 96.81 90 ILE A N 1
ATOM 730 C CA . ILE A 1 90 ? -5.642 0.788 -1.083 1.00 96.81 90 ILE A CA 1
ATOM 731 C C . ILE A 1 90 ? -6.207 1.636 -2.227 1.00 96.81 90 ILE A C 1
ATOM 733 O O . ILE A 1 90 ? -6.964 1.125 -3.047 1.00 96.81 90 ILE A O 1
ATOM 737 N N . ALA A 1 91 ? -5.829 2.910 -2.309 1.00 96.00 91 ALA A N 1
ATOM 738 C CA . ALA A 1 91 ? -6.254 3.826 -3.355 1.00 96.00 91 ALA A CA 1
ATOM 739 C C . ALA A 1 91 ? -5.816 3.317 -4.730 1.00 96.00 91 ALA A C 1
ATOM 741 O O . ALA A 1 91 ? -6.652 3.247 -5.624 1.00 96.00 91 ALA A O 1
ATOM 742 N N . ALA A 1 92 ? -4.569 2.855 -4.873 1.00 94.75 92 ALA A N 1
ATOM 743 C CA . ALA A 1 92 ? -4.087 2.240 -6.107 1.00 94.75 92 ALA A CA 1
ATOM 744 C C . ALA A 1 92 ? -4.920 1.008 -6.507 1.00 94.75 92 ALA A C 1
ATOM 746 O O . ALA A 1 92 ? -5.340 0.895 -7.658 1.00 94.75 92 ALA A O 1
ATOM 747 N N . LEU A 1 93 ? -5.238 0.121 -5.554 1.00 94.88 93 LEU A N 1
ATOM 748 C CA . LEU A 1 93 ? -6.123 -1.030 -5.787 1.00 94.88 93 LEU A CA 1
ATOM 749 C C . LEU A 1 93 ? -7.530 -0.609 -6.234 1.00 94.88 93 LEU A C 1
ATOM 751 O O . LEU A 1 93 ? -8.070 -1.172 -7.186 1.00 94.88 93 LEU A O 1
ATOM 755 N N . LYS A 1 94 ? -8.116 0.400 -5.580 1.00 93.69 94 LYS A N 1
ATOM 756 C CA . LYS A 1 94 ? -9.437 0.932 -5.948 1.00 93.69 94 LYS A CA 1
ATOM 757 C C . LYS A 1 94 ? -9.421 1.567 -7.334 1.00 93.69 94 LYS A C 1
ATOM 759 O O . LYS A 1 94 ? -10.352 1.346 -8.098 1.00 93.69 94 LYS A O 1
ATOM 764 N N . GLN A 1 95 ? -8.372 2.319 -7.654 1.00 92.62 95 GLN A N 1
ATOM 765 C CA . GLN A 1 95 ? -8.238 3.019 -8.926 1.00 92.62 95 GLN A CA 1
ATOM 766 C C . GLN A 1 95 ? -8.025 2.045 -10.085 1.00 92.62 95 GLN A C 1
ATOM 768 O O . GLN A 1 95 ? -8.566 2.262 -11.163 1.00 92.62 95 GLN A O 1
ATOM 773 N N . ARG A 1 96 ? -7.263 0.960 -9.891 1.00 89.44 96 ARG A N 1
ATOM 774 C CA . ARG A 1 96 ? -7.134 -0.067 -10.936 1.00 89.44 96 ARG A CA 1
ATOM 775 C C . ARG A 1 96 ? -8.433 -0.835 -11.143 1.00 89.44 96 ARG A C 1
ATOM 777 O O . ARG A 1 96 ? -8.676 -1.276 -12.255 1.00 89.44 96 ARG A O 1
ATOM 784 N N . GLY A 1 97 ? -9.280 -0.947 -10.119 1.00 86.50 97 GLY A N 1
ATOM 785 C CA . GLY A 1 97 ? -10.635 -1.476 -10.270 1.00 86.50 97 GLY A CA 1
ATOM 786 C C . GLY A 1 97 ? -10.702 -2.997 -10.391 1.00 86.50 97 GLY A C 1
ATOM 787 O O . GLY A 1 97 ? -11.716 -3.518 -10.821 1.00 86.50 97 GLY A O 1
ATOM 788 N N . GLY A 1 98 ? -9.662 -3.735 -10.002 1.00 88.81 98 GLY A N 1
ATOM 789 C CA . GLY A 1 98 ? -9.666 -5.196 -10.060 1.00 88.81 98 GLY A CA 1
ATOM 790 C C . GLY A 1 98 ? -8.365 -5.821 -9.563 1.00 88.81 98 GLY A C 1
ATOM 791 O O . GLY A 1 98 ? -7.557 -5.130 -8.937 1.00 88.81 98 GLY A O 1
ATOM 792 N N . PRO A 1 99 ? -8.160 -7.130 -9.793 1.00 94.56 99 PRO A N 1
ATOM 793 C CA . PRO A 1 99 ? -6.938 -7.819 -9.391 1.00 94.56 99 PRO A CA 1
ATOM 794 C C . PRO A 1 99 ? -5.692 -7.227 -10.050 1.00 94.56 99 PRO A C 1
ATOM 796 O O . PRO A 1 99 ? -5.548 -7.249 -11.268 1.00 94.56 99 PRO A O 1
ATOM 799 N N . ILE A 1 100 ? -4.756 -6.739 -9.237 1.00 95.19 100 ILE A N 1
ATOM 800 C CA . ILE A 1 100 ? -3.489 -6.192 -9.733 1.00 95.19 100 ILE A CA 1
ATOM 801 C C . ILE A 1 100 ? -2.433 -7.301 -9.716 1.00 95.19 100 ILE A C 1
ATOM 803 O O . ILE A 1 100 ? -2.229 -7.888 -8.650 1.00 95.19 100 ILE A O 1
ATOM 807 N N . PRO A 1 101 ? -1.716 -7.585 -10.821 1.00 95.69 101 PRO A N 1
ATOM 808 C CA . PRO A 1 101 ? -0.569 -8.493 -10.800 1.00 95.69 101 PRO A CA 1
ATOM 809 C C . PRO A 1 101 ? 0.439 -8.113 -9.710 1.00 95.69 101 PRO A C 1
ATOM 811 O O . PRO A 1 101 ? 0.721 -6.938 -9.487 1.00 95.69 101 PRO A O 1
ATOM 814 N N . TYR A 1 102 ? 1.020 -9.100 -9.031 1.00 96.50 102 TYR A N 1
ATOM 815 C CA . TYR A 1 102 ? 1.883 -8.866 -7.869 1.00 96.50 102 TYR A CA 1
ATOM 816 C C . TYR A 1 102 ? 3.023 -7.878 -8.163 1.00 96.50 102 TYR A C 1
ATOM 818 O O . TYR A 1 102 ? 3.208 -6.935 -7.401 1.00 96.50 102 TYR A O 1
ATOM 826 N N . LYS A 1 103 ? 3.732 -8.029 -9.294 1.00 95.00 103 LYS A N 1
ATOM 827 C CA . LYS A 1 103 ? 4.800 -7.092 -9.696 1.00 95.00 103 LYS A CA 1
ATOM 828 C C . LYS A 1 103 ? 4.282 -5.660 -9.870 1.00 95.00 103 LYS A C 1
ATOM 830 O O . LYS A 1 103 ? 4.951 -4.719 -9.463 1.00 95.00 103 LYS A O 1
ATOM 835 N N . HIS A 1 104 ? 3.079 -5.498 -10.419 1.00 95.62 104 HIS A N 1
ATOM 836 C CA . HIS A 1 104 ? 2.468 -4.186 -10.646 1.00 95.62 104 HIS A CA 1
ATOM 837 C C . HIS A 1 104 ? 2.044 -3.539 -9.325 1.00 95.62 104 HIS A C 1
ATOM 839 O O . HIS A 1 104 ? 2.194 -2.332 -9.164 1.00 95.62 104 HIS A O 1
ATOM 845 N N . PHE A 1 105 ? 1.604 -4.330 -8.339 1.00 96.62 105 PHE A N 1
ATOM 846 C CA . PHE A 1 105 ? 1.347 -3.825 -6.987 1.00 96.62 105 PHE A CA 1
ATOM 847 C C . PHE A 1 105 ? 2.616 -3.240 -6.348 1.00 96.62 105 PHE A C 1
ATOM 849 O O . PHE A 1 105 ? 2.548 -2.182 -5.721 1.00 96.62 105 PHE A O 1
ATOM 856 N N . LEU A 1 106 ? 3.778 -3.884 -6.534 1.00 96.12 106 LEU A N 1
ATOM 857 C CA . LEU A 1 106 ? 5.052 -3.375 -6.005 1.00 96.12 106 LEU A CA 1
ATOM 858 C C . LEU A 1 106 ? 5.424 -1.998 -6.576 1.00 96.12 106 LEU A C 1
ATOM 860 O O . LEU A 1 106 ? 6.095 -1.229 -5.895 1.00 96.12 106 LEU A O 1
ATOM 864 N N . ILE A 1 107 ? 4.955 -1.685 -7.786 1.00 95.88 107 ILE A N 1
ATOM 865 C CA . ILE A 1 107 ? 5.137 -0.388 -8.448 1.00 95.88 107 ILE A CA 1
ATOM 866 C C . ILE A 1 107 ? 4.102 0.619 -7.932 1.00 95.88 107 ILE A C 1
ATOM 868 O O . ILE A 1 107 ? 4.450 1.671 -7.401 1.00 95.88 107 ILE A O 1
ATOM 872 N N . CYS A 1 108 ? 2.811 0.292 -8.025 1.00 95.06 108 CYS A N 1
ATOM 873 C CA . CYS A 1 108 ? 1.753 1.286 -7.840 1.00 95.06 108 CYS A CA 1
ATOM 874 C C . CYS A 1 108 ? 1.323 1.518 -6.384 1.00 95.06 108 CYS A C 1
ATOM 876 O O . CYS A 1 108 ? 0.549 2.434 -6.126 1.00 95.06 108 CYS A O 1
ATOM 878 N N . CYS A 1 109 ? 1.785 0.720 -5.414 1.00 95.19 109 CYS A N 1
ATOM 879 C CA . CYS A 1 109 ? 1.389 0.888 -4.008 1.00 95.19 109 CYS A CA 1
ATOM 880 C C . CYS A 1 109 ? 1.958 2.155 -3.334 1.00 95.19 109 CYS A C 1
ATOM 882 O O . CYS A 1 109 ? 1.657 2.418 -2.168 1.00 95.19 109 CYS A O 1
ATOM 884 N N . GLY A 1 110 ? 2.789 2.927 -4.047 1.00 91.94 110 GLY A N 1
ATOM 885 C CA . GLY A 1 110 ? 3.336 4.210 -3.598 1.00 91.94 110 GLY A CA 1
ATOM 886 C C . GLY A 1 110 ? 4.393 4.101 -2.500 1.00 91.94 110 GLY A C 1
ATOM 887 O O . GLY A 1 110 ? 4.710 5.093 -1.847 1.00 91.94 110 GLY A O 1
ATOM 888 N N . SER A 1 111 ? 4.926 2.900 -2.270 1.00 95.00 111 SER A N 1
ATOM 889 C CA . SER A 1 111 ? 5.971 2.643 -1.279 1.00 95.00 111 SER A CA 1
ATOM 890 C C . SER A 1 111 ? 7.326 2.412 -1.958 1.00 95.00 111 SER A C 1
ATOM 892 O O . SER A 1 111 ? 7.390 1.668 -2.935 1.00 95.00 111 SER A O 1
ATOM 894 N N . PRO A 1 112 ? 8.425 3.007 -1.462 1.00 94.94 112 PRO A N 1
ATOM 895 C CA . PRO A 1 112 ? 9.753 2.772 -2.018 1.00 94.94 112 PRO A CA 1
ATOM 896 C C . PRO A 1 112 ? 10.232 1.351 -1.695 1.00 94.94 112 PRO A C 1
ATOM 898 O O . PRO A 1 112 ? 10.069 0.874 -0.573 1.00 94.94 112 PRO A O 1
ATOM 901 N N . LEU A 1 113 ? 10.901 0.695 -2.645 1.00 94.19 113 LEU A N 1
ATOM 902 C CA . LEU A 1 113 ? 11.439 -0.661 -2.501 1.00 94.19 113 LEU A CA 1
ATOM 903 C C . LEU A 1 113 ? 12.395 -0.776 -1.308 1.00 94.19 113 LEU A C 1
ATOM 905 O O . LEU A 1 113 ? 12.327 -1.730 -0.535 1.00 94.19 113 LEU A O 1
ATOM 909 N N . LYS A 1 114 ? 13.316 0.186 -1.159 1.00 88.06 114 LYS A N 1
ATOM 910 C CA . LYS A 1 114 ? 14.365 0.158 -0.125 1.00 88.06 114 LYS A CA 1
ATOM 911 C C . LYS A 1 114 ? 14.720 1.563 0.360 1.00 88.06 114 LYS A C 1
ATOM 913 O O . LYS A 1 114 ? 15.738 2.116 -0.040 1.00 88.06 114 LYS A O 1
ATOM 918 N N . GLN A 1 115 ? 13.906 2.137 1.245 1.00 91.75 115 GLN A N 1
ATOM 919 C CA . GLN A 1 115 ? 14.172 3.448 1.850 1.00 91.75 115 GLN A CA 1
ATOM 920 C C . GLN A 1 115 ? 14.049 3.400 3.373 1.00 91.75 115 GLN A C 1
ATOM 922 O O . GLN A 1 115 ? 13.079 2.881 3.923 1.00 91.75 115 GLN A O 1
ATOM 927 N N . GLN A 1 116 ? 15.034 3.966 4.074 1.00 87.69 116 GLN A N 1
ATOM 928 C CA . GLN A 1 116 ? 15.023 3.994 5.536 1.00 87.69 116 GLN A CA 1
ATOM 929 C C . GLN A 1 116 ? 13.797 4.748 6.065 1.00 87.69 116 GLN A C 1
ATOM 931 O O . GLN A 1 116 ? 13.389 5.764 5.502 1.00 87.69 116 GLN A O 1
ATOM 936 N N . LYS A 1 117 ? 13.233 4.263 7.178 1.00 88.50 117 LYS A N 1
ATOM 937 C CA . LYS A 1 117 ? 12.044 4.826 7.851 1.00 88.50 117 LYS A CA 1
ATOM 938 C C . LYS A 1 117 ? 10.753 4.817 7.015 1.00 88.50 117 LYS A C 1
ATOM 940 O O . LYS A 1 117 ? 9.766 5.405 7.442 1.00 88.50 117 LYS A O 1
ATOM 945 N N . HIS A 1 118 ? 10.745 4.137 5.870 1.00 91.69 118 HIS A N 1
ATOM 946 C CA . HIS A 1 118 ? 9.561 3.935 5.039 1.00 91.69 118 HIS A CA 1
ATOM 947 C C . HIS A 1 118 ? 9.205 2.447 5.022 1.00 91.69 118 HIS A C 1
ATOM 949 O O . HIS A 1 118 ? 10.060 1.592 5.255 1.00 91.69 118 HIS A O 1
ATOM 955 N N . LEU A 1 119 ? 7.930 2.137 4.796 1.00 93.50 119 LEU A N 1
ATOM 956 C CA . LEU A 1 119 ? 7.503 0.757 4.582 1.00 93.50 119 LEU A CA 1
ATOM 957 C C . LEU A 1 119 ? 7.841 0.367 3.145 1.00 93.50 119 LEU A C 1
ATOM 959 O O . LEU A 1 119 ? 7.628 1.175 2.245 1.00 93.50 119 LEU A O 1
ATOM 963 N N . SER A 1 120 ? 8.356 -0.846 2.943 1.00 95.75 120 SER A N 1
ATOM 964 C CA . SER A 1 120 ? 8.486 -1.398 1.595 1.00 95.75 120 SER A CA 1
ATOM 965 C C . SER A 1 120 ? 7.122 -1.878 1.087 1.00 95.75 120 SER A C 1
ATOM 967 O O . SER A 1 120 ? 6.232 -2.154 1.906 1.00 95.75 120 SER A O 1
ATOM 969 N N . PRO A 1 121 ? 6.942 -2.034 -0.234 1.00 96.81 121 PRO A N 1
ATOM 970 C CA . PRO A 1 121 ? 5.739 -2.635 -0.803 1.00 96.81 121 PRO A CA 1
ATOM 971 C C . PRO A 1 121 ? 5.361 -3.982 -0.177 1.00 96.81 121 PRO A C 1
ATOM 973 O O . PRO A 1 121 ? 4.190 -4.236 0.104 1.00 96.81 121 PRO A O 1
ATOM 976 N N . GLU A 1 122 ? 6.344 -4.836 0.103 1.00 96.19 122 GLU A N 1
ATOM 977 C CA . GLU A 1 122 ? 6.131 -6.153 0.706 1.00 96.19 122 GLU A CA 1
ATOM 978 C C . GLU A 1 122 ? 5.646 -6.042 2.153 1.00 96.19 122 GLU A C 1
ATOM 980 O O . GLU A 1 122 ? 4.765 -6.796 2.567 1.00 96.19 122 GLU A O 1
ATOM 985 N N . GLU A 1 123 ? 6.177 -5.091 2.924 1.00 95.69 123 GLU A N 1
ATOM 986 C CA . GLU A 1 123 ? 5.738 -4.860 4.301 1.00 95.69 123 GLU A CA 1
ATOM 987 C C . GLU A 1 123 ? 4.331 -4.245 4.341 1.00 95.69 123 GLU A C 1
ATOM 989 O O . GLU A 1 123 ? 3.515 -4.624 5.187 1.00 95.69 123 GLU A O 1
ATOM 994 N N . VAL A 1 124 ? 4.009 -3.343 3.406 1.00 96.69 124 VAL A N 1
ATOM 995 C CA . VAL A 1 124 ? 2.644 -2.821 3.226 1.00 96.69 124 VAL A CA 1
ATOM 996 C C . VAL A 1 124 ? 1.678 -3.958 2.914 1.00 96.69 124 VAL A C 1
ATOM 998 O O . VAL A 1 124 ? 0.652 -4.085 3.587 1.00 96.69 124 VAL A O 1
ATOM 1001 N N . LEU A 1 125 ? 2.031 -4.814 1.954 1.00 97.12 125 LEU A N 1
ATOM 1002 C CA . LEU A 1 125 ? 1.234 -5.970 1.566 1.00 97.12 125 LEU A CA 1
ATOM 1003 C C . LEU A 1 125 ? 1.003 -6.909 2.752 1.00 97.12 125 LEU A C 1
ATOM 1005 O O . LEU A 1 125 ? -0.139 -7.205 3.097 1.00 97.12 125 LEU A O 1
ATOM 1009 N N . LYS A 1 126 ? 2.078 -7.313 3.435 1.00 96.38 126 LYS A N 1
ATOM 1010 C CA . LYS A 1 126 ? 2.020 -8.223 4.584 1.00 96.38 126 LYS A CA 1
ATOM 1011 C C . LYS A 1 126 ? 1.117 -7.684 5.689 1.00 96.38 126 LYS A C 1
ATOM 1013 O O . LYS A 1 126 ? 0.328 -8.432 6.265 1.00 96.38 126 LYS A O 1
ATOM 1018 N N . ARG A 1 127 ? 1.212 -6.389 6.000 1.00 96.25 127 ARG A N 1
ATOM 1019 C CA . ARG A 1 127 ? 0.392 -5.776 7.052 1.00 96.25 127 ARG A CA 1
ATOM 1020 C C . ARG A 1 127 ? -1.069 -5.674 6.650 1.00 96.25 127 ARG A C 1
ATOM 1022 O O . ARG A 1 127 ? -1.918 -6.065 7.446 1.00 96.25 127 ARG A O 1
ATOM 1029 N N . LEU A 1 128 ? -1.363 -5.208 5.437 1.00 97.06 128 LEU A N 1
ATOM 1030 C CA . LEU A 1 128 ? -2.734 -5.134 4.925 1.00 97.06 128 LEU A CA 1
ATOM 1031 C C . LEU A 1 128 ? -3.397 -6.517 4.850 1.00 97.06 128 LEU A C 1
ATOM 1033 O O . LEU A 1 128 ? -4.576 -6.649 5.182 1.00 97.06 128 LEU A O 1
ATOM 1037 N N . GLU A 1 129 ? -2.643 -7.546 4.468 1.00 96.56 129 GLU A N 1
ATOM 1038 C CA . GLU A 1 129 ? -3.114 -8.933 4.446 1.00 96.56 129 GLU A CA 1
ATOM 1039 C C . GLU A 1 129 ? -3.354 -9.456 5.868 1.00 96.56 129 GLU A C 1
ATOM 1041 O O . GLU A 1 129 ? -4.414 -10.014 6.148 1.00 96.56 129 GLU A O 1
ATOM 1046 N N . SER A 1 130 ? -2.447 -9.172 6.813 1.00 95.50 130 SER A N 1
ATOM 1047 C CA . SER A 1 130 ? -2.596 -9.591 8.218 1.00 95.50 130 SER A CA 1
ATOM 1048 C C . SER A 1 130 ? -3.840 -9.025 8.911 1.00 95.50 130 SER A C 1
ATOM 1050 O O . SER A 1 130 ? -4.355 -9.636 9.846 1.00 95.50 130 SER A O 1
ATOM 1052 N N . VAL A 1 131 ? -4.337 -7.871 8.452 1.00 95.00 131 VAL A N 1
ATOM 1053 C CA . VAL A 1 131 ? -5.557 -7.243 8.981 1.00 95.00 131 VAL A CA 1
ATOM 1054 C C . VAL A 1 131 ? -6.802 -7.546 8.146 1.00 95.00 131 VAL A C 1
ATOM 1056 O O . VAL A 1 131 ? -7.888 -7.062 8.464 1.00 95.00 131 VAL A O 1
ATOM 1059 N N . GLY A 1 132 ? -6.660 -8.346 7.086 1.00 95.12 132 GLY A N 1
ATOM 1060 C CA . GLY A 1 132 ? -7.758 -8.760 6.223 1.00 95.12 132 GLY A CA 1
ATOM 1061 C C . GLY A 1 132 ? -8.337 -7.634 5.368 1.00 95.12 132 GLY A C 1
ATOM 1062 O O . GLY A 1 132 ? -9.538 -7.651 5.109 1.00 95.12 132 GLY A O 1
ATOM 1063 N N . VAL A 1 133 ? -7.516 -6.669 4.937 1.00 96.81 133 VAL A N 1
ATOM 1064 C CA . VAL A 1 133 ? -7.914 -5.633 3.961 1.00 96.81 133 VAL A CA 1
ATOM 1065 C C . VAL A 1 133 ? -7.679 -6.102 2.526 1.00 96.81 133 VAL A C 1
ATOM 1067 O O . VAL A 1 133 ? -8.513 -5.860 1.653 1.00 96.81 133 VAL A O 1
ATOM 1070 N N . ILE A 1 134 ? -6.560 -6.785 2.289 1.00 97.00 134 ILE A N 1
ATOM 1071 C CA . ILE A 1 134 ? -6.206 -7.352 0.985 1.00 97.00 134 ILE A CA 1
ATOM 1072 C C . ILE A 1 134 ? -5.972 -8.853 1.096 1.00 97.00 134 ILE A C 1
ATOM 1074 O O . ILE A 1 134 ? -5.776 -9.383 2.190 1.00 97.00 134 ILE A O 1
ATOM 1078 N N . LYS A 1 135 ? -5.941 -9.518 -0.055 1.00 96.25 135 LYS A N 1
ATOM 1079 C CA . LYS A 1 135 ? -5.574 -10.926 -0.184 1.00 96.25 135 LYS A CA 1
ATOM 1080 C C . LYS A 1 135 ? -4.776 -11.146 -1.462 1.00 96.25 135 LYS A C 1
ATOM 1082 O O . LYS A 1 135 ? -5.003 -10.466 -2.464 1.00 96.25 135 LYS A O 1
ATOM 1087 N N . GLN A 1 136 ? -3.864 -12.111 -1.433 1.00 96.88 136 GLN A N 1
ATOM 1088 C CA . GLN A 1 136 ? -3.213 -12.619 -2.637 1.00 96.88 136 GLN A CA 1
ATOM 1089 C C . GLN A 1 136 ? -3.997 -13.813 -3.205 1.00 96.88 136 GLN A C 1
ATOM 1091 O O . GLN A 1 136 ? -4.321 -14.751 -2.475 1.00 96.88 136 GLN A O 1
ATOM 1096 N N . LYS A 1 137 ? -4.302 -13.798 -4.507 1.00 95.00 137 LYS A N 1
ATOM 1097 C CA . LYS A 1 137 ? -5.021 -14.879 -5.209 1.00 95.00 137 LYS A CA 1
ATOM 1098 C C . LYS A 1 137 ? -4.419 -15.086 -6.597 1.00 95.00 137 LYS A C 1
ATOM 1100 O O . LYS A 1 137 ? -3.934 -14.137 -7.208 1.00 95.00 137 LYS A O 1
ATOM 1105 N N . TYR A 1 138 ? -4.411 -16.329 -7.069 1.00 95.69 138 TYR A N 1
ATOM 1106 C CA . TYR A 1 138 ? -4.009 -16.648 -8.435 1.00 95.69 138 TYR A CA 1
ATOM 1107 C C . TYR A 1 138 ? -5.224 -16.571 -9.363 1.00 95.69 138 TYR A C 1
ATOM 1109 O O . TYR A 1 138 ? -6.283 -17.101 -9.023 1.00 95.69 138 TYR A O 1
ATOM 1117 N N . PHE A 1 139 ? -5.059 -15.936 -10.519 1.00 93.31 139 PHE A N 1
ATOM 1118 C CA . PHE A 1 139 ? -6.064 -15.860 -11.574 1.00 93.31 139 PHE A CA 1
ATOM 1119 C C . PHE A 1 139 ? -5.465 -16.339 -12.894 1.00 93.31 139 PHE A C 1
ATOM 1121 O O . PHE A 1 139 ? -4.333 -15.994 -13.240 1.00 93.31 139 PHE A O 1
ATOM 1128 N N . GLU A 1 140 ? -6.235 -17.117 -13.647 1.00 90.56 140 GLU A N 1
ATOM 1129 C CA . GLU A 1 140 ? -5.838 -17.544 -14.985 1.00 90.56 140 GLU A CA 1
ATOM 1130 C C . GLU A 1 140 ? -5.623 -16.323 -15.897 1.00 90.56 140 GLU A C 1
ATOM 1132 O O . GLU A 1 140 ? -6.37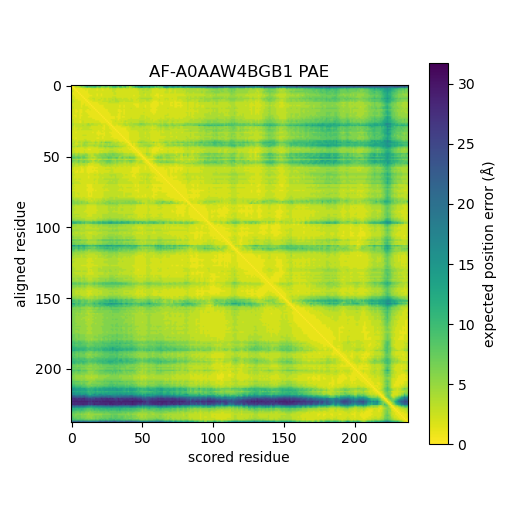9 -15.351 -15.860 1.00 90.56 140 GLU A O 1
ATOM 1137 N N . GLY A 1 141 ? -4.526 -16.320 -16.654 1.00 88.75 141 GLY A N 1
ATOM 1138 C CA . GLY A 1 141 ? -4.131 -15.202 -17.520 1.00 88.75 141 GLY A CA 1
ATOM 1139 C C . GLY A 1 141 ? -3.502 -13.988 -16.817 1.00 88.75 141 GLY A C 1
ATOM 1140 O O . GLY A 1 141 ? -2.824 -13.215 -17.483 1.00 88.75 141 GLY A O 1
ATOM 1141 N N . LEU A 1 142 ? -3.656 -13.822 -15.495 1.00 92.00 142 LEU A N 1
ATOM 1142 C CA . LEU A 1 142 ? -3.032 -12.722 -14.729 1.00 92.00 142 LEU A CA 1
ATOM 1143 C C . LEU A 1 142 ? -1.934 -13.188 -13.761 1.00 92.00 142 LEU A C 1
ATOM 1145 O O . LEU A 1 142 ? -1.106 -12.394 -13.309 1.00 92.00 142 LEU A O 1
ATOM 1149 N N . GLY A 1 143 ? -1.921 -14.476 -13.424 1.00 94.06 143 GLY A N 1
ATOM 1150 C CA . GLY A 1 143 ? -0.999 -15.044 -12.454 1.00 94.06 143 GLY A CA 1
ATOM 1151 C C . GLY A 1 143 ? -1.346 -14.644 -11.020 1.00 94.06 143 GLY A C 1
ATOM 1152 O O . GLY A 1 143 ? -2.510 -14.578 -10.626 1.00 94.06 143 GLY A O 1
ATOM 1153 N N . LYS A 1 144 ? -0.316 -14.418 -10.199 1.00 96.56 144 LYS A N 1
ATOM 1154 C CA . LYS A 1 144 ? -0.481 -14.020 -8.797 1.00 96.56 144 LYS A CA 1
ATOM 1155 C C . LYS A 1 144 ? -0.873 -12.544 -8.715 1.00 96.56 144 LYS A C 1
ATOM 1157 O O . LYS A 1 144 ? -0.072 -11.684 -9.077 1.00 96.56 144 LYS A O 1
ATOM 1162 N N . CYS A 1 145 ? -2.043 -12.257 -8.156 1.00 96.56 145 CYS A N 1
ATOM 1163 C CA . CYS A 1 145 ? -2.570 -10.905 -8.001 1.00 96.56 145 CYS A CA 1
ATOM 1164 C C . CYS A 1 145 ? -2.831 -10.533 -6.540 1.00 96.56 145 CYS A C 1
ATOM 1166 O O . CYS A 1 145 ? -2.993 -11.396 -5.674 1.00 96.56 145 CYS A O 1
ATOM 1168 N N . VAL A 1 146 ? -2.919 -9.228 -6.295 1.00 97.50 146 VAL A N 1
ATOM 1169 C CA . VAL A 1 146 ? -3.380 -8.608 -5.053 1.00 97.50 146 VAL A CA 1
ATOM 1170 C C . VAL A 1 146 ? -4.785 -8.053 -5.284 1.00 97.50 146 VAL A C 1
ATOM 1172 O O . VAL A 1 146 ? -5.018 -7.342 -6.263 1.00 97.50 146 VAL A O 1
ATOM 1175 N N . ILE A 1 147 ? -5.715 -8.375 -4.385 1.00 96.38 147 ILE A N 1
ATOM 1176 C CA . ILE A 1 147 ? -7.108 -7.913 -4.426 1.00 96.38 147 ILE A CA 1
ATOM 1177 C C . ILE A 1 147 ? -7.513 -7.268 -3.103 1.00 96.38 147 ILE A C 1
ATOM 1179 O O . ILE A 1 147 ? -7.026 -7.656 -2.040 1.00 96.38 147 ILE A O 1
ATOM 1183 N N . LEU A 1 148 ? -8.448 -6.318 -3.160 1.00 96.31 148 LEU A N 1
ATOM 1184 C CA . LEU A 1 148 ? -9.192 -5.882 -1.978 1.00 96.31 148 LEU A CA 1
ATOM 1185 C C . LEU A 1 148 ? -10.172 -6.985 -1.585 1.00 96.31 148 LEU A C 1
ATOM 1187 O O . LEU A 1 148 ? -10.906 -7.485 -2.433 1.00 96.31 148 LEU A O 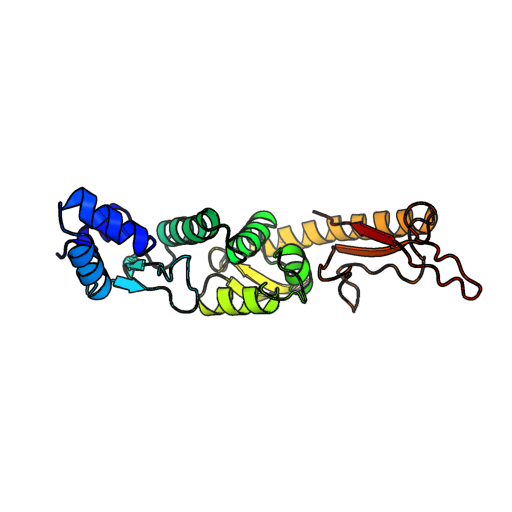1
ATOM 1191 N N . ILE A 1 149 ? -10.223 -7.329 -0.298 1.00 95.31 149 ILE A N 1
ATOM 1192 C CA . ILE A 1 149 ? -11.180 -8.327 0.207 1.00 95.31 149 ILE A CA 1
ATOM 1193 C C . ILE A 1 149 ? -12.630 -7.858 0.016 1.00 95.31 149 ILE A C 1
ATOM 1195 O O . ILE A 1 149 ? -13.508 -8.677 -0.221 1.00 95.31 149 ILE A O 1
ATOM 1199 N N . GLU A 1 150 ? -12.882 -6.545 0.026 1.00 93.00 150 GLU A N 1
ATOM 1200 C CA . GLU A 1 150 ? -14.185 -5.958 -0.335 1.00 93.00 150 GLU A CA 1
ATOM 1201 C C . GLU A 1 150 ? -14.663 -6.365 -1.749 1.00 93.00 150 GLU A C 1
ATOM 1203 O O . GLU A 1 150 ? -15.858 -6.327 -2.044 1.00 93.00 150 GLU A O 1
ATOM 1208 N N . HIS A 1 151 ? -13.742 -6.756 -2.636 1.00 90.19 151 HIS A N 1
ATOM 1209 C CA . HIS A 1 151 ? -14.016 -7.134 -4.023 1.00 90.19 151 HIS A CA 1
ATOM 1210 C C . HIS A 1 151 ? -13.835 -8.641 -4.288 1.00 90.19 151 HIS A C 1
ATOM 1212 O O . HIS A 1 151 ? -13.779 -9.034 -5.450 1.00 90.19 151 HIS A O 1
ATOM 1218 N N . GLU A 1 152 ? -13.710 -9.485 -3.256 1.00 86.44 152 GLU A N 1
ATOM 1219 C CA . GLU A 1 152 ? -13.353 -10.907 -3.423 1.00 86.44 152 GLU A CA 1
ATOM 1220 C C . GLU A 1 152 ? -14.334 -11.686 -4.317 1.00 86.44 152 GLU A C 1
ATOM 1222 O O . GLU A 1 152 ? -13.890 -12.522 -5.101 1.00 86.44 152 GLU A O 1
ATOM 1227 N N . ASP A 1 153 ? -15.623 -11.345 -4.267 1.00 85.44 153 ASP A N 1
ATOM 1228 C CA . ASP A 1 153 ? -16.696 -12.016 -5.018 1.00 85.44 153 ASP A CA 1
ATOM 1229 C C . ASP A 1 153 ? -17.015 -11.338 -6.368 1.00 85.44 153 ASP A C 1
ATOM 1231 O O . ASP A 1 153 ? -18.115 -11.476 -6.906 1.00 85.44 153 ASP A O 1
ATOM 1235 N N . ARG A 1 154 ? -16.083 -10.538 -6.907 1.00 86.69 154 ARG A N 1
ATOM 1236 C CA . ARG A 1 154 ? -16.292 -9.746 -8.131 1.00 86.69 154 ARG A CA 1
ATOM 1237 C C . ARG A 1 154 ? -15.496 -10.262 -9.325 1.00 86.69 154 ARG A C 1
ATOM 1239 O O . ARG A 1 154 ? -14.595 -9.590 -9.823 1.00 86.69 154 ARG A O 1
ATOM 1246 N N . ASP A 1 155 ? -15.843 -11.452 -9.804 1.00 81.81 155 ASP A N 1
ATOM 1247 C CA . ASP A 1 155 ? -15.072 -12.147 -10.845 1.00 81.81 155 ASP A CA 1
ATOM 1248 C C . ASP A 1 155 ? -15.005 -11.397 -12.191 1.00 81.81 155 ASP A C 1
ATOM 1250 O O . ASP A 1 155 ? -14.000 -11.493 -12.895 1.00 81.81 155 ASP A O 1
ATOM 1254 N N . TRP A 1 156 ? -16.012 -10.585 -12.539 1.00 82.25 156 TRP A N 1
ATOM 1255 C CA . TRP A 1 156 ? -16.004 -9.789 -13.780 1.00 82.25 156 TRP A CA 1
ATOM 1256 C C . TRP A 1 156 ? -14.855 -8.773 -13.835 1.00 82.25 156 TRP A C 1
ATOM 1258 O O . TRP A 1 156 ? -14.387 -8.435 -14.923 1.00 82.25 156 TRP A O 1
ATOM 1268 N N . LEU A 1 157 ? -14.334 -8.350 -12.675 1.00 86.81 157 LEU A N 1
ATOM 1269 C CA . LEU A 1 157 ? -13.182 -7.454 -12.609 1.00 86.81 157 LEU A CA 1
ATOM 1270 C C . LEU A 1 157 ? -11.927 -8.094 -13.215 1.00 86.81 157 LEU A C 1
ATOM 1272 O O . LEU A 1 157 ? -11.047 -7.377 -13.675 1.00 86.81 157 LEU A O 1
ATOM 1276 N N . VAL A 1 158 ? -11.827 -9.429 -13.253 1.00 91.00 158 VAL A N 1
ATOM 1277 C CA . VAL A 1 158 ? -10.692 -10.130 -13.877 1.00 91.00 158 VAL A CA 1
ATOM 1278 C C . VAL A 1 158 ? -10.633 -9.829 -15.375 1.00 91.00 158 VAL A C 1
ATOM 1280 O O . VAL A 1 158 ? -9.571 -9.469 -15.881 1.00 91.00 158 VAL A O 1
ATOM 1283 N N . ALA A 1 159 ? -11.766 -9.933 -16.074 1.00 90.81 159 ALA A N 1
ATOM 1284 C CA . ALA A 1 159 ? -11.841 -9.689 -17.514 1.00 90.81 159 ALA A CA 1
ATOM 1285 C C . ALA A 1 159 ? -11.557 -8.216 -17.853 1.00 90.81 159 ALA A C 1
ATOM 1287 O O . ALA A 1 159 ? -10.798 -7.927 -18.780 1.00 90.81 159 ALA A O 1
ATOM 1288 N N . GLU A 1 160 ? -12.092 -7.282 -17.059 1.00 92.00 160 GLU A N 1
ATOM 1289 C CA . GLU A 1 160 ? -11.785 -5.852 -17.195 1.00 92.00 160 GLU A CA 1
ATOM 1290 C C . GLU A 1 160 ? -10.285 -5.574 -17.008 1.00 92.00 160 GLU A C 1
ATOM 1292 O O . GLU A 1 160 ? -9.689 -4.831 -17.792 1.00 92.00 160 GLU A O 1
ATOM 1297 N N . GLN A 1 161 ? -9.640 -6.217 -16.024 1.00 92.75 161 GLN A N 1
ATOM 1298 C CA . GLN A 1 161 ? -8.194 -6.080 -15.830 1.00 92.75 161 GLN A CA 1
ATOM 1299 C C . GLN A 1 161 ? -7.384 -6.666 -16.982 1.00 92.75 161 GLN A C 1
ATOM 1301 O O . GLN A 1 161 ? -6.406 -6.051 -17.397 1.00 92.75 161 GLN A O 1
ATOM 1306 N N . GLN A 1 162 ? -7.771 -7.818 -17.529 1.00 92.81 162 GLN A N 1
ATOM 1307 C CA . GLN A 1 162 ? -7.087 -8.398 -18.688 1.00 92.81 162 GLN A CA 1
ATOM 1308 C C . GLN A 1 162 ? -7.138 -7.455 -19.899 1.00 92.81 162 GLN A C 1
ATOM 1310 O O . GLN A 1 162 ? -6.109 -7.216 -20.533 1.00 92.81 162 GLN A O 1
ATOM 1315 N N . ALA A 1 163 ? -8.303 -6.862 -20.180 1.00 92.94 163 ALA A N 1
ATOM 1316 C CA . ALA A 1 163 ? -8.457 -5.889 -21.260 1.00 92.94 163 ALA A CA 1
ATOM 1317 C C . ALA A 1 163 ? -7.597 -4.633 -21.033 1.00 92.94 163 ALA A C 1
ATOM 1319 O O . ALA A 1 163 ? -6.913 -4.169 -21.949 1.00 92.94 163 ALA A O 1
ATOM 1320 N N . ARG A 1 164 ? -7.578 -4.113 -19.799 1.00 93.06 164 ARG A N 1
ATOM 1321 C CA . ARG A 1 164 ? -6.752 -2.958 -19.424 1.00 93.06 164 ARG A CA 1
ATOM 1322 C C . ARG A 1 164 ? -5.262 -3.250 -19.589 1.00 93.06 164 ARG A C 1
ATOM 1324 O O . ARG A 1 164 ? -4.557 -2.468 -20.216 1.00 93.06 164 ARG A O 1
ATOM 1331 N N . LEU A 1 165 ? -4.789 -4.386 -19.080 1.00 93.31 165 LEU A N 1
ATOM 1332 C CA . LEU A 1 165 ? -3.383 -4.782 -19.177 1.00 93.31 165 LEU A CA 1
ATOM 1333 C C . LEU A 1 165 ? -2.938 -4.988 -20.626 1.00 93.31 165 LEU A C 1
ATOM 1335 O O . LEU A 1 165 ? -1.823 -4.608 -20.970 1.00 93.31 165 LEU A O 1
ATOM 1339 N N . LEU A 1 166 ? -3.807 -5.521 -21.490 1.00 94.56 166 LEU A N 1
ATOM 1340 C CA . LEU A 1 166 ? -3.525 -5.617 -22.922 1.00 94.56 166 LEU A CA 1
ATOM 1341 C C . LEU A 1 166 ? -3.267 -4.232 -23.534 1.00 94.56 166 LEU A C 1
ATOM 1343 O O . LEU A 1 166 ? -2.254 -4.038 -24.207 1.00 94.56 166 LEU A O 1
ATOM 1347 N N . ALA A 1 167 ? -4.151 -3.266 -23.270 1.00 95.81 167 ALA A N 1
ATOM 1348 C CA . ALA A 1 167 ? -4.006 -1.901 -23.771 1.00 95.81 167 ALA A CA 1
ATOM 1349 C C . ALA A 1 167 ? -2.744 -1.213 -23.220 1.00 95.81 167 ALA A C 1
ATOM 1351 O O . ALA A 1 167 ? -1.966 -0.637 -23.983 1.00 95.81 167 ALA A O 1
ATOM 1352 N N . GLU A 1 168 ? -2.496 -1.324 -21.913 1.00 95.44 168 GLU A N 1
ATOM 1353 C CA . GLU A 1 168 ? -1.295 -0.766 -21.288 1.00 95.44 168 GLU A CA 1
ATOM 1354 C C . GLU A 1 168 ? -0.011 -1.391 -21.854 1.00 95.44 168 GLU A C 1
ATOM 1356 O O . GLU A 1 168 ? 0.963 -0.681 -22.083 1.00 95.44 168 GLU A O 1
ATOM 1361 N N . ASN A 1 169 ? 0.006 -2.697 -22.138 1.00 94.94 169 ASN A N 1
ATOM 1362 C CA . ASN A 1 169 ? 1.191 -3.377 -22.669 1.00 94.94 169 ASN A CA 1
ATOM 1363 C C . ASN A 1 169 ? 1.510 -2.962 -24.114 1.00 94.94 169 ASN A C 1
ATOM 1365 O O . ASN A 1 169 ? 2.686 -2.842 -24.477 1.00 94.94 169 ASN A O 1
ATOM 1369 N N . ILE A 1 170 ? 0.484 -2.680 -24.925 1.00 96.75 170 ILE A N 1
ATOM 1370 C CA . ILE A 1 170 ? 0.661 -2.063 -26.249 1.00 96.75 170 ILE A CA 1
ATOM 1371 C C . ILE A 1 170 ? 1.317 -0.686 -26.093 1.00 96.75 170 ILE A C 1
ATOM 1373 O O . ILE A 1 170 ? 2.299 -0.388 -26.777 1.00 96.75 170 ILE A O 1
ATOM 1377 N N . LEU A 1 171 ? 0.826 0.130 -25.157 1.00 97.31 171 LEU A N 1
ATOM 1378 C CA . LEU A 1 171 ? 1.362 1.468 -24.915 1.00 97.31 171 LEU A CA 1
ATOM 1379 C C . LEU A 1 171 ? 2.797 1.430 -24.370 1.00 97.31 171 LEU A C 1
ATOM 1381 O O . LEU A 1 171 ? 3.656 2.151 -24.874 1.00 97.31 171 LEU A O 1
ATOM 1385 N N . ILE A 1 172 ? 3.096 0.545 -23.417 1.00 96.94 172 ILE A N 1
ATOM 1386 C CA . ILE A 1 172 ? 4.454 0.332 -22.895 1.00 96.94 172 ILE A CA 1
ATOM 1387 C C . ILE A 1 172 ? 5.409 -0.054 -24.021 1.00 96.94 172 ILE A C 1
ATOM 1389 O O . ILE A 1 172 ? 6.521 0.473 -24.088 1.00 96.94 172 ILE A O 1
ATOM 1393 N N . SER A 1 173 ? 4.981 -0.930 -24.930 1.00 96.25 173 SER A N 1
ATOM 1394 C CA . SER A 1 173 ? 5.789 -1.345 -26.081 1.00 96.25 173 SER A CA 1
ATOM 1395 C C . SER A 1 173 ? 6.048 -0.182 -27.044 1.00 96.25 173 SER A C 1
ATOM 1397 O O . SER A 1 173 ? 7.181 0.007 -27.501 1.00 96.25 173 SER A O 1
ATOM 1399 N N . ALA A 1 174 ? 5.025 0.634 -27.314 1.00 97.44 174 ALA A N 1
ATOM 1400 C CA . ALA A 1 174 ? 5.134 1.816 -28.164 1.00 97.44 174 ALA A CA 1
ATOM 1401 C C . ALA A 1 174 ? 6.067 2.876 -27.557 1.00 97.44 174 ALA A C 1
ATOM 1403 O O . ALA A 1 174 ? 6.991 3.330 -28.233 1.00 97.44 174 ALA A O 1
ATOM 1404 N N . ILE A 1 175 ? 5.891 3.208 -26.272 1.00 97.50 175 ILE A N 1
ATOM 1405 C CA . ILE A 1 175 ? 6.751 4.149 -25.541 1.00 97.50 175 ILE A CA 1
ATOM 1406 C C . ILE A 1 175 ? 8.184 3.629 -25.516 1.00 97.50 175 ILE A C 1
ATOM 1408 O O . ILE A 1 175 ? 9.096 4.362 -25.887 1.00 97.50 175 ILE A O 1
ATOM 1412 N N . SER A 1 176 ? 8.387 2.358 -25.155 1.00 96.62 176 SER A N 1
ATOM 1413 C CA . SER A 1 176 ? 9.713 1.732 -25.097 1.00 96.62 176 SER A CA 1
ATOM 1414 C C . SER A 1 176 ? 10.438 1.804 -26.439 1.00 96.62 176 SER A C 1
ATOM 1416 O O . SER A 1 176 ? 11.625 2.118 -26.483 1.00 96.62 176 SER A O 1
ATOM 1418 N N . THR A 1 177 ? 9.734 1.544 -27.542 1.00 96.94 177 THR A N 1
ATOM 1419 C CA . THR A 1 177 ? 10.297 1.644 -28.897 1.00 96.94 177 THR A CA 1
ATOM 1420 C C . THR A 1 177 ? 10.617 3.092 -29.255 1.00 96.94 177 THR A C 1
ATOM 1422 O O . THR A 1 177 ? 11.702 3.383 -29.756 1.00 96.94 177 THR A O 1
ATOM 1425 N N . TRP A 1 178 ? 9.706 4.016 -28.954 1.00 97.69 178 TRP A N 1
ATOM 1426 C CA . TRP A 1 178 ? 9.885 5.436 -29.232 1.00 97.69 178 TRP A CA 1
ATOM 1427 C C . TRP A 1 178 ? 11.107 6.014 -28.510 1.00 97.69 178 TRP A C 1
ATOM 1429 O O . TRP A 1 178 ? 11.986 6.570 -29.169 1.00 97.69 178 TRP A O 1
ATOM 1439 N N . VAL A 1 179 ? 11.230 5.810 -27.193 1.00 97.31 179 VAL A N 1
ATOM 1440 C CA . VAL A 1 179 ? 12.354 6.354 -26.405 1.00 97.31 179 VAL A CA 1
ATOM 1441 C C . VAL A 1 179 ? 13.700 5.756 -26.802 1.00 97.31 179 VAL A C 1
ATOM 1443 O O . VAL A 1 179 ? 14.720 6.447 -26.752 1.00 97.31 179 VAL A O 1
ATOM 1446 N N . LYS A 1 180 ? 13.709 4.490 -27.235 1.00 96.50 180 LYS A N 1
ATOM 1447 C CA . LYS A 1 180 ? 14.891 3.836 -27.804 1.00 96.50 180 LYS A CA 1
ATOM 1448 C C . LYS A 1 180 ? 15.301 4.479 -29.128 1.00 96.50 180 LYS A C 1
ATOM 1450 O O . LYS A 1 180 ? 16.475 4.787 -2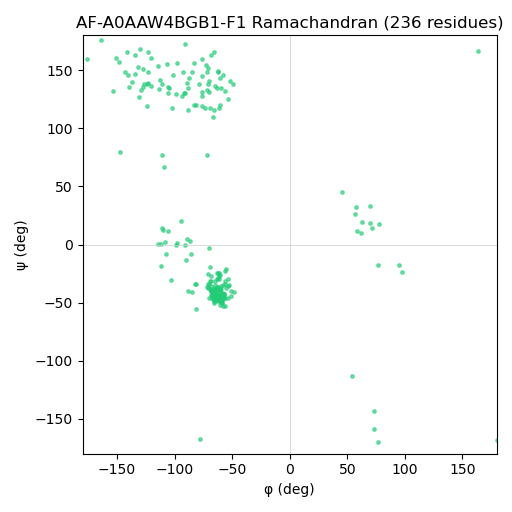9.311 1.00 96.50 180 LYS A O 1
ATOM 1455 N N . ASN A 1 181 ? 14.345 4.719 -30.024 1.00 96.81 181 ASN A N 1
ATOM 1456 C CA . ASN A 1 181 ? 14.612 5.240 -31.366 1.00 96.81 181 ASN A CA 1
ATOM 1457 C C . ASN A 1 181 ? 15.086 6.697 -31.368 1.00 96.81 181 ASN A C 1
ATOM 1459 O O . ASN A 1 181 ? 15.884 7.069 -32.222 1.00 96.81 181 ASN A O 1
ATOM 1463 N N . ILE A 1 182 ? 14.640 7.514 -30.411 1.00 95.56 182 ILE A N 1
ATOM 1464 C CA . ILE A 1 182 ? 15.103 8.907 -30.279 1.00 95.56 182 ILE A CA 1
ATOM 1465 C C . ILE A 1 182 ? 16.390 9.043 -29.446 1.00 95.56 182 ILE A C 1
ATOM 1467 O O . ILE A 1 182 ? 16.825 10.157 -29.172 1.00 95.56 182 ILE A O 1
ATOM 1471 N N . GLY A 1 183 ? 16.981 7.931 -28.992 1.00 94.00 183 GLY A N 1
ATOM 1472 C CA . GLY A 1 183 ? 18.197 7.944 -28.173 1.00 94.00 183 GLY A CA 1
ATOM 1473 C C . GLY A 1 183 ? 18.006 8.481 -26.749 1.00 94.00 183 GLY A C 1
ATOM 1474 O O . GLY A 1 183 ? 18.986 8.838 -26.098 1.00 94.00 183 GLY A O 1
ATOM 1475 N N . MET A 1 184 ? 16.769 8.528 -26.240 1.00 95.31 184 MET A N 1
ATOM 1476 C CA . MET A 1 184 ? 16.467 9.024 -24.889 1.00 95.31 184 MET A CA 1
ATOM 1477 C C . MET A 1 184 ? 16.948 8.065 -23.796 1.00 95.31 184 MET A C 1
ATOM 1479 O O . MET A 1 184 ? 17.220 8.482 -22.673 1.00 95.31 184 MET A O 1
ATOM 1483 N N . VAL A 1 185 ? 17.076 6.779 -24.113 1.00 96.31 185 VAL A N 1
ATOM 1484 C CA . VAL A 1 185 ? 17.521 5.728 -23.194 1.00 96.31 185 VAL A CA 1
ATOM 1485 C C . VAL A 1 185 ? 18.597 4.874 -23.855 1.00 96.31 185 VAL A C 1
ATOM 1487 O O . VAL A 1 185 ? 18.610 4.696 -25.074 1.00 96.31 185 VAL A O 1
ATOM 1490 N N . SER A 1 186 ? 19.483 4.282 -23.056 1.00 92.44 186 SER A N 1
ATOM 1491 C CA . SER A 1 186 ? 20.382 3.241 -23.551 1.00 92.44 186 SER A CA 1
ATOM 1492 C C . SER A 1 186 ? 19.571 2.039 -24.049 1.00 92.44 186 SER A C 1
ATOM 1494 O O . SER A 1 186 ? 18.870 1.384 -23.275 1.00 92.44 186 SER A O 1
ATOM 1496 N N . TYR A 1 187 ? 19.683 1.750 -25.349 1.00 90.06 187 TYR A N 1
ATOM 1497 C CA . TYR A 1 187 ? 18.793 0.841 -26.082 1.00 90.06 187 TYR A CA 1
ATOM 1498 C C . TYR A 1 187 ? 18.607 -0.532 -25.410 1.00 90.06 187 TYR A C 1
ATOM 1500 O O . TYR A 1 187 ? 17.483 -1.016 -25.270 1.00 90.06 187 TYR A O 1
ATOM 1508 N N . ASN A 1 188 ? 19.706 -1.127 -24.936 1.00 91.81 188 ASN A N 1
ATOM 1509 C CA . ASN A 1 188 ? 19.732 -2.462 -24.321 1.00 91.81 188 ASN A CA 1
ATOM 1510 C C . ASN A 1 188 ? 19.542 -2.456 -22.795 1.00 91.81 188 ASN A C 1
ATOM 1512 O O . ASN A 1 188 ? 19.582 -3.516 -22.180 1.00 91.81 188 ASN A O 1
ATOM 1516 N N . LYS A 1 189 ? 19.384 -1.284 -22.169 1.00 93.88 189 LYS A N 1
ATOM 1517 C CA . LYS A 1 189 ? 19.251 -1.152 -20.707 1.00 93.88 189 LYS A CA 1
ATOM 1518 C C . LYS A 1 189 ? 17.862 -0.698 -20.256 1.00 93.88 189 LYS A C 1
ATOM 1520 O O . LYS A 1 189 ? 17.656 -0.523 -19.060 1.00 93.88 189 LYS A O 1
ATOM 1525 N N . LEU A 1 190 ? 16.932 -0.475 -21.186 1.00 95.56 190 LEU A N 1
ATOM 1526 C CA . LEU A 1 190 ? 15.539 -0.209 -20.839 1.00 95.56 190 LEU A CA 1
ATOM 1527 C C . LEU A 1 190 ? 14.887 -1.485 -20.299 1.00 95.56 190 LEU A C 1
ATOM 1529 O O . LEU A 1 190 ? 14.951 -2.535 -20.938 1.00 95.56 190 LEU A O 1
ATOM 1533 N N . VAL A 1 191 ? 14.219 -1.352 -19.161 1.00 96.62 191 VAL A N 1
ATOM 1534 C CA . VAL A 1 191 ? 13.402 -2.376 -18.506 1.00 96.62 191 VAL A CA 1
ATOM 1535 C C . VAL A 1 191 ? 11.983 -1.849 -18.318 1.00 96.62 191 VAL A C 1
ATOM 1537 O O . VAL A 1 191 ? 11.774 -0.649 -18.140 1.00 96.62 191 VAL A O 1
ATOM 1540 N N . HIS A 1 192 ? 11.003 -2.747 -18.357 1.00 95.50 192 HIS A N 1
ATOM 1541 C CA . HIS A 1 192 ? 9.597 -2.440 -18.081 1.00 95.50 192 HIS A CA 1
ATOM 1542 C C . HIS A 1 192 ? 9.012 -3.433 -17.067 1.00 95.50 192 HIS A C 1
ATOM 1544 O O . HIS A 1 192 ? 9.636 -4.438 -16.741 1.00 95.50 192 HIS A O 1
ATOM 1550 N N . ARG A 1 193 ? 7.823 -3.154 -16.531 1.00 93.81 193 ARG A N 1
ATOM 1551 C CA . ARG A 1 193 ? 7.203 -3.877 -15.400 1.00 93.81 193 ARG A CA 1
ATOM 1552 C C . ARG A 1 193 ? 7.045 -5.394 -15.558 1.00 93.81 193 ARG A C 1
ATOM 1554 O O . ARG A 1 193 ? 6.926 -6.096 -14.555 1.00 93.81 193 ARG A O 1
ATOM 1561 N N . ASP A 1 194 ? 7.060 -5.886 -16.796 1.00 89.88 194 ASP A N 1
ATOM 1562 C CA . ASP A 1 194 ? 6.952 -7.314 -17.126 1.00 89.88 194 ASP A CA 1
ATOM 1563 C C . ASP A 1 194 ? 8.318 -7.966 -17.411 1.00 89.88 194 ASP A C 1
ATOM 1565 O O . ASP A 1 194 ? 8.394 -9.167 -17.651 1.00 89.88 194 ASP A O 1
ATOM 1569 N N . SER A 1 195 ? 9.410 -7.197 -17.345 1.00 91.44 195 SER A N 1
ATOM 1570 C CA . SER A 1 195 ? 10.779 -7.723 -17.349 1.00 91.44 195 SER A CA 1
ATOM 1571 C C . SER A 1 195 ? 11.061 -8.555 -16.085 1.00 91.44 195 SER A C 1
ATOM 1573 O O . SER A 1 195 ? 10.322 -8.507 -15.093 1.00 91.44 195 SER A O 1
ATOM 1575 N N . ASP A 1 196 ? 12.153 -9.324 -16.092 1.00 89.38 196 ASP A N 1
ATOM 1576 C CA . ASP A 1 196 ? 12.553 -10.139 -14.936 1.00 89.38 196 ASP A CA 1
ATOM 1577 C C . ASP A 1 196 ? 12.802 -9.277 -13.693 1.00 89.38 196 ASP A C 1
ATOM 1579 O O . ASP A 1 196 ? 12.220 -9.529 -12.632 1.00 89.38 196 ASP A O 1
ATOM 1583 N N . ALA A 1 197 ? 13.595 -8.215 -13.855 1.00 91.19 197 ALA A N 1
ATOM 1584 C CA . ALA A 1 197 ? 13.840 -7.202 -12.837 1.00 91.19 197 ALA A CA 1
ATOM 1585 C C . ALA A 1 197 ? 12.788 -6.082 -12.890 1.00 91.19 197 ALA A C 1
ATOM 1587 O O . ALA A 1 197 ? 12.369 -5.666 -13.969 1.00 91.19 197 ALA A O 1
ATOM 1588 N N . LEU A 1 198 ? 12.405 -5.562 -11.718 1.00 94.31 198 LEU A N 1
ATOM 1589 C CA . LEU A 1 198 ? 11.550 -4.376 -11.638 1.00 94.31 198 LEU A CA 1
ATOM 1590 C C . LEU A 1 198 ? 12.290 -3.151 -12.203 1.00 94.31 198 LEU A C 1
ATOM 1592 O O . LEU A 1 198 ? 13.456 -2.944 -11.848 1.00 94.31 198 LEU A O 1
ATOM 1596 N N . PRO A 1 199 ? 11.633 -2.307 -13.017 1.00 96.25 199 PRO A N 1
ATOM 1597 C CA . PRO A 1 199 ? 12.223 -1.060 -13.480 1.00 96.25 199 PRO A CA 1
ATOM 1598 C C . PRO A 1 199 ? 12.392 -0.122 -12.295 1.00 96.25 199 PRO A C 1
ATOM 1600 O O . PRO A 1 199 ? 11.420 0.361 -11.723 1.00 96.25 199 PRO A O 1
ATOM 1603 N N . GLN A 1 200 ? 13.635 0.105 -11.890 1.00 95.19 200 GLN A N 1
ATOM 1604 C CA . GLN A 1 200 ? 13.947 0.840 -10.673 1.00 95.19 200 GLN A CA 1
ATOM 1605 C C . GLN A 1 200 ? 14.853 2.026 -10.979 1.00 95.19 200 GLN A C 1
ATOM 1607 O O . GLN A 1 200 ? 15.821 1.908 -11.730 1.00 95.19 200 GLN A O 1
ATOM 1612 N N . VAL A 1 201 ? 14.560 3.159 -10.345 1.00 94.81 201 VAL A N 1
ATOM 1613 C CA . VAL A 1 201 ? 15.468 4.306 -10.255 1.00 94.81 201 VAL A CA 1
ATOM 1614 C C . VAL A 1 201 ? 15.538 4.730 -8.797 1.00 94.81 201 VAL A C 1
ATOM 1616 O O . VAL A 1 201 ? 14.512 4.944 -8.152 1.00 94.81 201 VAL A O 1
ATOM 1619 N N . SER A 1 202 ? 16.758 4.836 -8.265 1.00 92.25 202 SER A N 1
ATOM 1620 C CA . SER A 1 202 ? 16.993 5.034 -6.831 1.00 92.25 202 SER A CA 1
ATOM 1621 C C . SER A 1 202 ? 16.288 3.949 -6.001 1.00 92.25 202 SER A C 1
ATOM 1623 O O . SER A 1 202 ? 16.656 2.779 -6.093 1.00 92.25 202 SER A O 1
ATOM 1625 N N . THR A 1 203 ? 15.274 4.300 -5.215 1.00 94.44 203 THR A N 1
ATOM 1626 C CA . THR A 1 203 ? 14.511 3.401 -4.341 1.00 94.44 203 THR A CA 1
ATOM 1627 C C . THR A 1 203 ? 13.092 3.144 -4.846 1.00 94.44 203 THR A C 1
ATOM 1629 O O . THR A 1 203 ? 12.354 2.414 -4.189 1.00 94.44 203 THR A O 1
ATOM 1632 N N . THR A 1 204 ? 12.709 3.701 -5.997 1.00 94.31 204 THR A N 1
ATOM 1633 C CA . THR A 1 204 ? 11.336 3.676 -6.520 1.00 94.31 204 THR A CA 1
ATOM 1634 C C . THR A 1 204 ? 11.247 2.799 -7.764 1.00 94.31 204 THR A C 1
ATOM 1636 O O . THR A 1 204 ? 12.136 2.839 -8.619 1.00 94.31 204 THR A O 1
ATOM 1639 N N . ALA A 1 205 ? 10.178 2.009 -7.849 1.00 96.19 205 ALA A N 1
ATOM 1640 C CA . ALA A 1 205 ? 9.848 1.217 -9.026 1.00 96.19 205 ALA A CA 1
ATOM 1641 C C . ALA A 1 205 ? 8.894 1.989 -9.951 1.00 96.19 205 ALA A C 1
ATOM 1643 O O . ALA A 1 205 ? 8.081 2.772 -9.469 1.00 96.19 205 ALA A O 1
ATOM 1644 N N . TRP A 1 206 ? 9.000 1.742 -11.253 1.00 96.50 206 TRP A N 1
ATOM 1645 C CA . TRP A 1 206 ? 8.255 2.409 -12.325 1.00 96.50 206 TRP A CA 1
ATOM 1646 C C . TRP A 1 206 ? 7.727 1.369 -13.314 1.00 96.50 206 TRP A C 1
ATOM 1648 O O . TRP A 1 206 ? 8.248 0.249 -13.360 1.00 96.50 206 TRP A O 1
ATOM 1658 N N . ASP A 1 207 ? 6.753 1.726 -14.153 1.00 96.75 207 ASP A N 1
ATOM 1659 C CA . ASP A 1 207 ? 6.343 0.824 -15.237 1.00 96.75 207 ASP A CA 1
ATOM 1660 C C . ASP A 1 207 ? 7.424 0.671 -16.316 1.00 96.75 207 ASP A C 1
ATOM 1662 O O . ASP A 1 207 ? 7.545 -0.398 -16.917 1.00 96.75 207 ASP A O 1
ATOM 1666 N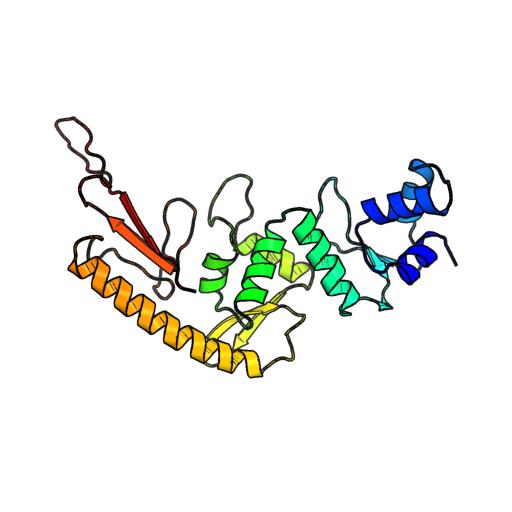 N . ILE A 1 208 ? 8.221 1.716 -16.552 1.00 97.62 208 ILE A N 1
ATOM 1667 C CA . ILE A 1 208 ? 9.352 1.737 -17.485 1.00 97.62 208 ILE A CA 1
ATOM 1668 C C . ILE A 1 208 ? 10.498 2.522 -16.851 1.00 97.62 208 ILE A C 1
ATOM 1670 O O . ILE A 1 208 ? 10.291 3.624 -16.337 1.00 97.62 208 ILE A O 1
ATOM 1674 N N . SER A 1 209 ? 11.722 2.002 -16.9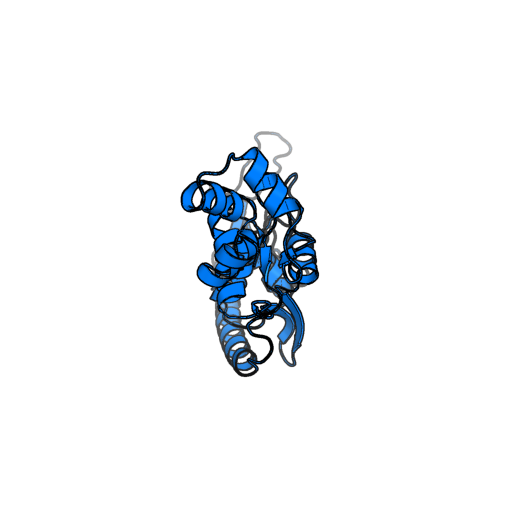39 1.00 97.44 209 SER A N 1
ATOM 1675 C CA . SER A 1 209 ? 12.916 2.767 -16.594 1.00 97.44 209 SER A CA 1
ATOM 1676 C C . SER A 1 209 ? 14.143 2.387 -17.418 1.00 97.44 209 SER A C 1
ATOM 1678 O O . SER A 1 209 ? 14.258 1.288 -17.961 1.00 97.44 209 SER A O 1
ATOM 1680 N N . GLY A 1 210 ? 15.091 3.315 -17.511 1.00 96.75 210 GLY A N 1
ATOM 1681 C CA . GLY A 1 210 ? 16.415 3.030 -18.048 1.00 96.75 210 GLY A CA 1
ATOM 1682 C C . GLY A 1 210 ? 17.358 4.232 -17.966 1.00 96.75 210 GLY A C 1
ATOM 1683 O O . GLY A 1 210 ? 16.904 5.373 -17.846 1.00 96.75 210 GLY A O 1
ATOM 1684 N N . PRO A 1 211 ? 18.681 4.002 -18.023 1.00 96.44 211 PRO A N 1
ATOM 1685 C CA . PRO A 1 211 ? 19.661 5.077 -17.968 1.00 96.44 211 PRO A CA 1
ATOM 1686 C C . PRO A 1 211 ? 19.642 5.905 -19.258 1.00 96.44 211 PRO A C 1
ATOM 1688 O O . PRO A 1 211 ? 19.602 5.354 -20.364 1.00 96.44 211 PRO A O 1
ATOM 1691 N N . SER A 1 212 ? 19.727 7.224 -19.104 1.00 95.50 212 SER A N 1
ATOM 1692 C CA . SER A 1 212 ? 19.818 8.197 -20.190 1.00 95.50 212 SER A CA 1
ATOM 1693 C C . SER A 1 212 ? 21.178 8.887 -20.181 1.00 95.50 212 SER A C 1
ATOM 1695 O O . SER A 1 212 ? 21.651 9.342 -19.142 1.00 95.50 212 SER A O 1
ATOM 1697 N N . TYR A 1 213 ? 21.791 8.982 -21.358 1.00 92.94 213 TYR A N 1
ATOM 1698 C CA . TYR A 1 213 ? 23.062 9.680 -21.569 1.00 92.94 213 TYR A CA 1
ATOM 1699 C C . TYR A 1 213 ? 22.880 10.957 -22.401 1.00 92.94 213 TYR A C 1
ATOM 1701 O O . TYR A 1 213 ? 23.848 11.509 -22.917 1.00 92.94 213 TYR A O 1
ATOM 1709 N N . VAL A 1 214 ? 21.633 11.418 -22.555 1.00 92.38 214 VAL A N 1
ATOM 1710 C CA . VAL A 1 214 ? 21.324 12.668 -23.251 1.00 92.38 214 VAL A CA 1
ATOM 1711 C C . VAL A 1 214 ? 21.958 13.835 -22.493 1.00 92.38 214 VAL A C 1
ATOM 1713 O O . VAL A 1 214 ? 21.869 13.929 -21.265 1.00 92.38 214 VAL A O 1
ATOM 1716 N N . SER A 1 215 ? 22.606 14.734 -23.235 1.00 87.19 215 SER A N 1
ATOM 1717 C CA . SER A 1 215 ? 23.198 15.949 -22.674 1.00 87.19 215 SER A CA 1
ATOM 1718 C C . SER A 1 215 ? 22.139 16.772 -21.932 1.00 87.19 215 SER A C 1
ATOM 1720 O O . SER A 1 215 ? 21.055 17.005 -22.460 1.00 87.19 215 SER A O 1
ATOM 1722 N N . GLY A 1 216 ? 22.450 17.204 -20.708 1.00 86.88 216 GLY A N 1
ATOM 1723 C CA . GLY A 1 216 ? 21.511 17.881 -19.803 1.00 86.88 216 GLY A CA 1
ATOM 1724 C C . GLY A 1 216 ? 20.809 16.950 -18.806 1.00 86.88 216 GLY A C 1
ATOM 1725 O O . GLY A 1 216 ? 20.321 17.429 -17.789 1.00 86.88 216 GLY A O 1
ATOM 1726 N N . LEU A 1 217 ? 20.805 15.635 -19.055 1.00 89.12 217 LEU A N 1
ATOM 1727 C CA . LEU A 1 217 ? 20.426 14.615 -18.066 1.00 89.12 217 LEU A CA 1
ATOM 1728 C C . LEU A 1 217 ? 21.647 13.904 -17.473 1.00 89.12 217 LEU A C 1
ATOM 1730 O O . LEU A 1 217 ? 21.590 13.445 -16.337 1.00 89.12 217 LEU A O 1
ATOM 1734 N N . ALA A 1 218 ? 22.724 13.780 -18.252 1.00 91.38 218 ALA A N 1
ATOM 1735 C CA . ALA A 1 218 ? 23.975 13.178 -17.810 1.00 91.38 218 ALA A CA 1
ATOM 1736 C C . ALA A 1 218 ? 24.920 14.211 -17.181 1.00 91.38 218 ALA A C 1
ATOM 1738 O O . ALA A 1 218 ? 25.102 15.305 -17.720 1.00 91.38 218 ALA A O 1
ATOM 1739 N N . ASP A 1 219 ? 25.576 13.809 -16.092 1.00 86.75 219 ASP A N 1
ATOM 1740 C CA . ASP A 1 219 ? 26.614 14.586 -15.422 1.00 86.75 219 ASP A CA 1
ATOM 1741 C C . ASP A 1 219 ? 28.005 14.103 -15.843 1.00 86.75 219 ASP A C 1
ATOM 1743 O O . ASP A 1 219 ? 28.343 12.916 -15.746 1.00 86.75 219 ASP A O 1
ATOM 1747 N N . PHE A 1 220 ? 28.844 15.056 -16.241 1.00 81.81 220 PHE A N 1
ATOM 1748 C CA . PHE A 1 220 ? 30.247 14.831 -16.570 1.00 81.81 220 PHE A CA 1
ATOM 1749 C C . PHE A 1 220 ? 31.110 15.309 -15.402 1.00 81.81 220 PHE A C 1
ATOM 1751 O O . PHE A 1 220 ? 31.110 16.491 -15.059 1.00 81.81 220 PHE A O 1
ATOM 1758 N N . LYS A 1 221 ? 31.855 14.400 -14.766 1.00 74.75 221 LYS A N 1
ATOM 1759 C CA . LYS A 1 221 ? 32.876 14.806 -13.793 1.00 74.75 221 LYS A CA 1
ATOM 1760 C C . LYS A 1 221 ? 34.106 15.341 -14.530 1.00 74.75 221 LYS A C 1
ATOM 1762 O O . LYS A 1 221 ? 34.634 14.672 -15.412 1.00 74.75 221 LYS A O 1
ATOM 1767 N N . ASN A 1 222 ? 34.598 16.508 -14.118 1.00 63.88 222 ASN A N 1
ATOM 1768 C CA . ASN A 1 222 ? 35.860 17.056 -14.617 1.00 63.88 222 ASN A CA 1
ATOM 1769 C C . ASN A 1 222 ? 37.047 16.277 -14.014 1.00 63.88 222 ASN A C 1
ATOM 1771 O O . ASN A 1 222 ? 37.227 16.284 -12.797 1.00 63.88 222 ASN A O 1
ATOM 1775 N N . GLY A 1 223 ? 37.846 15.608 -14.853 1.00 62.75 223 GLY A N 1
ATOM 1776 C CA . GLY A 1 223 ? 39.029 14.831 -14.454 1.00 62.75 223 GLY A CA 1
ATOM 1777 C C . GLY A 1 223 ? 39.497 13.863 -15.551 1.00 62.75 223 GLY A C 1
ATOM 1778 O O . GLY A 1 223 ? 38.770 13.629 -16.512 1.00 62.75 223 GLY A O 1
ATOM 1779 N N . SER A 1 224 ? 40.713 13.317 -15.421 1.00 55.84 224 SER A N 1
ATOM 1780 C CA . SER A 1 224 ? 41.364 12.450 -16.424 1.00 55.84 224 SER A CA 1
ATOM 1781 C C . SER A 1 224 ? 40.725 11.063 -16.598 1.00 55.84 224 SER A C 1
ATOM 1783 O O . SER A 1 224 ? 40.916 10.457 -17.645 1.00 55.84 224 SER A O 1
ATOM 1785 N N . ASP A 1 225 ? 39.935 10.603 -15.622 1.00 59.25 225 ASP A N 1
ATOM 1786 C CA . ASP A 1 225 ? 39.056 9.424 -15.707 1.00 59.25 225 ASP A CA 1
ATOM 1787 C C . ASP A 1 225 ? 37.589 9.887 -15.684 1.00 59.25 225 ASP A C 1
ATOM 1789 O O . ASP A 1 225 ? 36.910 9.856 -14.653 1.00 59.25 225 ASP A O 1
ATOM 1793 N N . SER A 1 226 ? 37.107 10.406 -16.814 1.00 63.50 226 SER A N 1
ATOM 1794 C CA . SER A 1 226 ? 35.776 11.005 -16.956 1.00 63.50 226 SER A CA 1
ATOM 1795 C C . SER A 1 226 ? 34.652 9.957 -16.927 1.00 63.50 226 SER A C 1
ATOM 1797 O O . SER A 1 226 ? 34.055 9.597 -17.940 1.00 63.50 226 SER A O 1
ATOM 1799 N N . GLU A 1 227 ? 34.321 9.470 -15.732 1.00 79.88 227 GLU A N 1
ATOM 1800 C CA . GLU A 1 227 ? 33.132 8.647 -15.505 1.00 79.88 227 GLU A CA 1
ATOM 1801 C C . GLU A 1 227 ? 31.858 9.482 -15.745 1.00 79.88 227 GLU A C 1
ATOM 1803 O O . GLU A 1 227 ? 31.582 10.451 -15.029 1.00 79.88 227 GLU A O 1
ATOM 1808 N N . ILE A 1 228 ? 31.073 9.098 -16.758 1.00 85.94 228 ILE A N 1
ATOM 1809 C CA . ILE A 1 228 ? 29.778 9.718 -17.065 1.00 85.94 228 ILE A CA 1
ATOM 1810 C C . ILE A 1 228 ? 28.718 9.125 -16.140 1.00 85.94 228 ILE A C 1
ATOM 1812 O O . ILE A 1 228 ? 28.437 7.923 -16.192 1.00 85.94 228 ILE A O 1
ATOM 1816 N N . LYS A 1 229 ? 28.074 9.975 -15.338 1.00 89.88 229 LYS A N 1
ATOM 1817 C CA . LYS A 1 229 ? 26.894 9.580 -14.567 1.00 89.88 229 LYS A CA 1
ATOM 1818 C C . LYS A 1 229 ? 25.644 9.799 -15.421 1.00 89.88 229 LYS A C 1
ATOM 1820 O O . LYS A 1 229 ? 25.363 10.944 -15.771 1.00 89.88 229 LYS A O 1
ATOM 1825 N N . PRO A 1 230 ? 24.896 8.743 -15.779 1.00 93.25 230 PRO A N 1
ATOM 1826 C CA . PRO A 1 230 ? 23.681 8.911 -16.561 1.00 93.25 230 PRO A CA 1
ATOM 1827 C C . PRO A 1 230 ? 22.571 9.551 -15.722 1.00 93.25 230 PRO A C 1
ATOM 1829 O O . PRO A 1 230 ? 22.484 9.326 -14.512 1.00 93.25 230 PRO A O 1
ATOM 1832 N N . GLY A 1 231 ? 21.680 10.268 -16.399 1.00 95.00 231 GLY A N 1
ATOM 1833 C CA . GLY A 1 231 ? 20.336 10.522 -15.894 1.00 95.00 231 GLY A CA 1
ATOM 1834 C C . GLY A 1 231 ? 19.443 9.297 -16.097 1.00 95.00 231 GLY A C 1
ATOM 1835 O O . GLY A 1 231 ? 19.910 8.208 -16.444 1.00 95.00 231 GLY A O 1
ATOM 1836 N N . PHE A 1 232 ? 18.134 9.461 -15.925 1.00 96.00 232 PHE A N 1
ATOM 1837 C CA . PHE A 1 232 ? 17.184 8.360 -16.080 1.00 96.00 232 PHE A CA 1
ATOM 1838 C C . PHE A 1 232 ? 15.944 8.796 -16.844 1.00 96.00 232 PHE A C 1
ATOM 1840 O O . PHE A 1 232 ? 15.413 9.880 -16.623 1.00 96.00 232 PHE A O 1
ATOM 1847 N N . PHE A 1 233 ? 15.474 7.910 -17.714 1.00 96.38 233 PHE A N 1
ATOM 1848 C CA . PHE A 1 233 ? 14.114 7.947 -18.218 1.00 96.38 233 PHE A CA 1
ATOM 1849 C C . PHE A 1 233 ? 13.252 7.067 -17.312 1.00 96.38 233 PHE A C 1
ATOM 1851 O O . PHE A 1 233 ? 13.620 5.918 -17.048 1.00 96.38 233 PHE A O 1
ATOM 1858 N N . THR A 1 234 ? 12.118 7.591 -16.855 1.00 96.69 234 THR A N 1
ATOM 1859 C CA . THR A 1 234 ? 11.085 6.828 -16.149 1.00 96.69 234 THR A CA 1
ATOM 1860 C C . THR A 1 234 ? 9.714 7.183 -16.701 1.00 96.69 234 THR A C 1
ATOM 1862 O O . THR A 1 234 ? 9.481 8.317 -17.120 1.00 96.69 234 THR A O 1
ATOM 1865 N N . CYS A 1 235 ? 8.806 6.214 -16.729 1.00 96.50 235 CYS A N 1
ATOM 1866 C CA . CYS A 1 235 ? 7.442 6.427 -17.193 1.00 96.50 235 CYS A CA 1
ATOM 1867 C C . CYS A 1 235 ? 6.505 5.422 -16.528 1.00 96.50 235 CYS A C 1
ATOM 1869 O O . CYS A 1 235 ? 6.792 4.227 -16.529 1.00 96.50 235 CYS A O 1
ATOM 1871 N N . ASP A 1 236 ? 5.391 5.928 -16.001 1.00 95.00 236 ASP A N 1
ATOM 1872 C CA . ASP A 1 236 ? 4.251 5.120 -15.570 1.00 95.00 236 ASP A CA 1
ATOM 1873 C C . ASP A 1 236 ? 3.145 5.167 -16.625 1.00 95.00 236 ASP A C 1
ATOM 1875 O O . ASP A 1 236 ? 2.959 6.184 -17.300 1.00 95.00 236 ASP A O 1
ATOM 1879 N N . VAL A 1 237 ? 2.424 4.056 -16.766 1.00 92.38 237 VAL A N 1
ATOM 1880 C CA . VAL A 1 237 ? 1.322 3.880 -17.712 1.00 92.38 237 VAL A CA 1
ATOM 1881 C C . VAL A 1 237 ? 0.075 3.457 -16.936 1.00 92.38 237 VAL A C 1
ATOM 1883 O O . VAL A 1 237 ? 0.053 2.410 -16.286 1.00 92.38 237 VAL A O 1
ATOM 1886 N N . TYR A 1 238 ? -0.969 4.285 -17.015 1.00 76.25 238 TYR A N 1
ATOM 1887 C CA . TYR A 1 238 ? -2.240 4.100 -16.316 1.00 76.25 238 TYR A CA 1
ATOM 1888 C C . TYR A 1 238 ? -3.432 4.305 -17.258 1.00 76.25 238 TYR A C 1
ATOM 1890 O O . TYR A 1 238 ? -3.359 5.227 -18.098 1.00 76.25 238 TYR A O 1
#

Sequence (238 aa):
MNNVEKILRENGPCLSSDLNKRLVEKFGISPATARKQVSRGCPDMHRLNGINFVRNAKFIYLKKDYRSPFYWNALYGAFQETNSAYWIAIAALKQRGGPIPYKHFLICCGSPLKQQKHLSPEEVLKRLESVGVIKQKYFEGLGKCVILIEHEDRDWLVAEQQARLLAENILISAISTWVKNIGMVSYNKLVHRDSDALPQVSTTAWDISGPSYVSGLADFKNGSDSEIKPGFFTCDVY

Nearest PDB structures (foldseek):
  2xig-assembly1_C  TM=5.695E-01  e=5.119E-01  Helicobacter pylori 26695
  3fm5-assembly3_D  TM=4.007E-01  e=2.704E-01  Rhodococcus jostii RHA1
  1mzb-assembly1_A  TM=6.172E-01  e=2.184E+00  Pseudomonas aeruginosa
  4rb2-assembly1_D  TM=6.163E-01  e=2.754E+00  Magnetospirillum gryphiswaldense MSR-1 v2
  7vo0-assembly1_H  TM=5.837E-01  e=3.681E+00  Streptomyces coelicolor A3(2)

Solvent-accessible surface area (backbone atoms only — not comparable to full-atom values): 13184 Å² total; per-residue (Å²): 137,56,74,68,52,53,49,41,73,73,70,45,38,41,42,48,63,54,53,31,50,52,42,25,73,75,68,72,44,53,69,68,57,28,48,52,47,65,71,70,56,51,101,53,58,44,66,55,60,83,63,74,45,82,94,72,28,32,46,34,36,45,64,89,41,65,86,33,73,63,33,50,53,35,52,50,46,55,28,50,80,64,70,32,70,64,28,44,32,50,49,39,44,60,73,68,58,32,59,35,36,48,66,54,43,48,34,56,24,76,27,36,67,68,46,90,99,55,61,26,36,67,56,47,48,52,42,38,38,72,57,62,52,31,45,79,49,77,43,90,98,58,44,55,20,40,34,50,50,94,52,69,90,46,69,69,27,52,60,55,36,52,56,49,51,54,55,47,50,53,49,51,52,52,50,54,51,50,40,38,75,73,53,50,26,45,71,90,57,58,34,31,51,86,44,94,56,73,9,62,57,96,40,38,48,34,43,26,21,23,47,9,72,41,86,90,51,33,47,76,51,91,60,97,79,60,60,72,44,60,23,72,43,73,46,76,82,133

Organism: Vibrio anguillarum (NCBI:txid55601)